Protein AF-A0A2V8K6N4-F1 (afdb_monomer_lite)

Secondary structure (DSSP, 8-state):
-PPP----B-EETTEE-SSS-SSSTT--BTTB--SSGGGGBHHHH-GGGB-TTS-TTS--BTTBS-TTSHHHHHHHHHHHHHHTT--EEEEEE-EEE-SS-EE--EEEEEE--SSTTSPPEEEEEETTEEEEEEGGG-TTGGGTEEEEEEEEET-SEEEEEE---HHHHHHHHHHHHHHHSBHHHHHHHHHTT---TTTTTB---S-HHHHHHHHTT----HHHHHHHH-EEESSHHIIIIIS-SEEEEEEEEGGGEEE--SSBTB-EEEES-GGG-EEEEEESSEEEEEE-

Structure (mmCIF, N/CA/C/O backbone):
data_AF-A0A2V8K6N4-F1
#
_entry.id   AF-A0A2V8K6N4-F1
#
loop_
_atom_site.group_PDB
_atom_site.id
_atom_site.type_symbol
_atom_site.label_atom_id
_atom_site.label_alt_id
_atom_site.label_comp_id
_atom_site.label_asym_id
_atom_site.label_entity_id
_atom_site.label_seq_id
_atom_site.pdbx_PDB_ins_code
_atom_site.Cartn_x
_atom_site.Cartn_y
_atom_site.Cartn_z
_atom_site.occupancy
_atom_site.B_iso_or_equiv
_atom_site.auth_seq_id
_atom_site.auth_comp_id
_atom_site.auth_asym_id
_atom_site.auth_atom_id
_atom_site.pdbx_PDB_model_num
ATOM 1 N N . MET A 1 1 ? 29.874 16.404 -9.535 1.00 38.69 1 MET A N 1
ATOM 2 C CA . MET A 1 1 ? 28.830 16.131 -10.545 1.00 38.69 1 MET A CA 1
ATOM 3 C C . MET A 1 1 ? 27.481 16.257 -9.862 1.00 38.69 1 MET A C 1
ATOM 5 O O . MET A 1 1 ? 27.278 15.563 -8.871 1.00 38.69 1 MET A O 1
ATOM 9 N N . LEU A 1 2 ? 26.601 17.157 -10.318 1.00 40.25 2 LEU A N 1
ATOM 10 C CA . LEU A 1 2 ? 25.207 17.140 -9.861 1.00 40.25 2 LEU A CA 1
ATOM 11 C C . LEU A 1 2 ? 24.605 15.788 -10.264 1.00 40.25 2 LEU A C 1
ATOM 13 O O . LEU A 1 2 ? 24.709 15.397 -11.425 1.00 40.25 2 LEU A O 1
ATOM 17 N N . ARG A 1 3 ? 24.029 15.053 -9.307 1.00 57.62 3 ARG A N 1
ATOM 18 C CA . ARG A 1 3 ? 23.285 13.825 -9.612 1.00 57.62 3 ARG A CA 1
ATOM 19 C C . ARG A 1 3 ? 22.132 14.196 -10.551 1.00 57.62 3 ARG A C 1
ATOM 21 O O . ARG A 1 3 ? 21.402 15.143 -10.266 1.00 57.62 3 ARG A O 1
ATOM 28 N N . ARG A 1 4 ? 21.993 13.481 -11.673 1.00 59.91 4 ARG A N 1
ATOM 29 C CA . ARG A 1 4 ? 20.846 13.625 -12.581 1.00 59.91 4 ARG A CA 1
ATOM 30 C C . ARG A 1 4 ? 19.593 13.302 -11.765 1.00 59.91 4 ARG A C 1
ATOM 32 O O . ARG A 1 4 ? 19.489 12.202 -11.232 1.00 59.91 4 ARG A O 1
ATOM 39 N N . ARG A 1 5 ? 18.700 14.277 -11.596 1.00 69.31 5 ARG A N 1
ATOM 40 C CA . ARG A 1 5 ? 17.460 14.087 -10.841 1.00 69.31 5 ARG A CA 1
ATOM 41 C C . ARG A 1 5 ? 16.460 13.386 -11.752 1.00 69.31 5 ARG A C 1
ATOM 43 O O . ARG A 1 5 ? 16.057 13.958 -12.763 1.00 69.31 5 ARG A O 1
ATOM 50 N N . PHE A 1 6 ? 16.113 12.148 -11.426 1.00 81.75 6 PHE A N 1
ATOM 51 C CA . PHE A 1 6 ? 15.019 11.461 -12.098 1.00 81.75 6 PHE A CA 1
ATOM 52 C C . PHE A 1 6 ? 13.682 12.071 -11.662 1.00 81.75 6 PHE A C 1
ATOM 54 O O . PHE A 1 6 ? 13.561 12.573 -10.544 1.00 81.75 6 PHE A O 1
ATOM 61 N N . SER A 1 7 ? 12.688 12.052 -12.551 1.00 85.94 7 SER A N 1
ATOM 62 C CA . SER A 1 7 ? 11.323 12.410 -12.164 1.00 85.94 7 SER A CA 1
ATOM 63 C C . SER A 1 7 ? 10.790 11.368 -11.189 1.00 85.94 7 SER A C 1
ATOM 65 O O . SER A 1 7 ? 10.936 10.177 -11.440 1.00 85.94 7 SER A O 1
ATOM 67 N N . THR A 1 8 ? 10.163 11.820 -10.111 1.00 89.56 8 THR A N 1
ATOM 68 C CA . THR A 1 8 ? 9.485 10.981 -9.111 1.00 89.56 8 THR A CA 1
ATOM 69 C C . THR A 1 8 ? 7.986 11.244 -9.069 1.00 89.56 8 THR A C 1
ATOM 71 O O . THR A 1 8 ? 7.280 10.629 -8.277 1.00 89.56 8 THR A O 1
ATOM 74 N N . SER A 1 9 ? 7.483 12.133 -9.934 1.00 92.94 9 SER A N 1
ATOM 75 C CA . SER A 1 9 ? 6.048 12.369 -10.053 1.00 92.94 9 SER A CA 1
ATOM 76 C C . SER A 1 9 ? 5.367 11.100 -10.540 1.00 92.94 9 SER A C 1
ATOM 78 O O . SER A 1 9 ? 5.742 10.547 -11.574 1.00 92.94 9 SER A O 1
ATOM 80 N N . THR A 1 10 ? 4.369 10.653 -9.795 1.00 95.06 10 THR A N 1
ATOM 81 C CA . THR A 1 10 ? 3.541 9.471 -10.072 1.00 95.06 10 THR A CA 1
ATOM 82 C C . THR A 1 10 ? 2.205 9.858 -10.706 1.00 95.06 10 THR A C 1
ATOM 84 O O . THR A 1 10 ? 1.388 8.985 -10.988 1.00 95.06 10 THR A O 1
ATOM 87 N N . LEU A 1 11 ? 1.989 11.152 -10.962 1.00 93.38 11 LEU A N 1
ATOM 88 C CA . LEU A 1 11 ? 0.779 11.699 -11.561 1.00 93.38 11 LEU A CA 1
ATOM 89 C C . LEU A 1 11 ? 0.852 11.656 -13.099 1.00 93.38 11 LEU A C 1
ATOM 91 O O . LEU A 1 11 ? 1.703 12.296 -13.717 1.00 93.38 11 LEU A O 1
ATOM 95 N N . ALA A 1 12 ? -0.070 10.920 -13.713 1.00 91.56 12 ALA A N 1
ATOM 96 C CA . ALA A 1 12 ? -0.307 10.850 -15.150 1.00 91.56 12 ALA A CA 1
ATOM 97 C C . ALA A 1 12 ? -1.690 11.447 -15.460 1.00 91.56 12 ALA A C 1
ATOM 99 O O . ALA A 1 12 ? -2.709 10.757 -15.411 1.00 91.56 12 ALA A O 1
ATOM 100 N N . GLY A 1 13 ? -1.740 12.752 -15.742 1.00 89.44 13 GLY A N 1
ATOM 101 C CA . GLY A 1 13 ? -3.010 13.477 -15.847 1.00 89.44 13 GLY A CA 1
ATOM 102 C C . GLY A 1 13 ? -3.688 13.578 -14.480 1.00 89.44 13 GLY A C 1
ATOM 103 O O . GLY A 1 13 ? -3.134 14.191 -13.575 1.00 89.44 13 GLY A O 1
ATOM 104 N N . GLU A 1 14 ? -4.860 12.964 -14.327 1.00 88.50 14 GLU A N 1
ATOM 105 C CA . GLU A 1 14 ? -5.618 12.913 -13.060 1.00 88.50 14 GLU A CA 1
ATOM 106 C C . GLU A 1 14 ? -5.446 11.578 -12.307 1.00 88.50 14 GLU A C 1
ATOM 108 O O . GLU A 1 14 ? -6.081 11.339 -11.279 1.00 88.50 14 GLU A O 1
ATOM 113 N N . GLN A 1 15 ? -4.603 10.681 -12.827 1.00 94.12 15 GLN A N 1
ATOM 114 C CA . GLN A 1 15 ? -4.395 9.342 -12.283 1.00 94.12 15 GLN A CA 1
ATOM 115 C C . GLN A 1 15 ? -3.008 9.178 -11.666 1.00 94.12 15 GLN A C 1
ATOM 117 O O . GLN A 1 15 ? -2.040 9.795 -12.102 1.00 94.12 15 GLN A O 1
ATOM 122 N N . PHE A 1 16 ? -2.897 8.279 -10.694 1.00 95.19 16 PHE A N 1
ATOM 123 C CA . PHE A 1 16 ? -1.625 7.841 -10.126 1.00 95.19 16 PHE A CA 1
ATOM 124 C C . PHE A 1 16 ? -1.198 6.519 -10.765 1.00 95.19 16 PHE A C 1
ATOM 126 O O . PHE A 1 16 ? -2.020 5.613 -10.897 1.00 95.19 16 PHE A O 1
ATOM 133 N N . VAL A 1 17 ? 0.071 6.369 -11.137 1.00 95.19 17 VAL A N 1
ATOM 134 C CA . VAL A 1 17 ? 0.594 5.098 -11.672 1.00 95.19 17 VAL A CA 1
ATOM 135 C C . VAL A 1 17 ? 1.170 4.218 -10.557 1.00 95.19 17 VAL A C 1
ATOM 137 O O . VAL A 1 17 ? 1.738 4.755 -9.615 1.00 95.19 17 VAL A O 1
ATOM 140 N N . PRO A 1 18 ? 1.132 2.874 -10.643 1.00 93.12 18 PRO A N 1
ATOM 141 C CA . PRO A 1 18 ? 1.730 2.012 -9.608 1.00 93.12 18 PRO A CA 1
ATOM 142 C C . PRO A 1 18 ? 3.261 2.055 -9.566 1.00 93.12 18 PRO A C 1
ATOM 144 O O . PRO A 1 18 ? 3.886 1.501 -8.661 1.00 93.12 18 PRO A O 1
ATOM 147 N N . TRP A 1 19 ? 3.877 2.686 -10.558 1.00 92.81 19 TRP A N 1
ATOM 148 C CA . TRP A 1 19 ? 5.314 2.686 -10.796 1.00 92.81 19 TRP A CA 1
ATOM 149 C C . TRP A 1 19 ? 6.016 3.809 -10.040 1.00 92.81 19 TRP A C 1
ATOM 151 O O . TRP A 1 19 ? 5.394 4.608 -9.346 1.00 92.81 19 TRP A O 1
ATOM 161 N N . LEU A 1 20 ? 7.340 3.876 -10.160 1.00 91.25 20 LEU A N 1
ATOM 162 C CA . LEU A 1 20 ? 8.128 4.876 -9.443 1.00 91.25 20 LEU A CA 1
ATOM 163 C C . LEU A 1 20 ? 7.909 6.304 -9.977 1.00 91.25 20 LEU A C 1
ATOM 165 O O . LEU A 1 20 ? 8.040 7.266 -9.218 1.00 91.25 20 LEU A O 1
ATOM 169 N N . ALA A 1 21 ? 7.567 6.438 -11.260 1.00 93.19 21 ALA A N 1
ATOM 170 C CA . ALA A 1 21 ? 7.175 7.696 -11.881 1.00 93.19 21 ALA A CA 1
ATOM 171 C C . ALA A 1 21 ? 6.199 7.470 -13.045 1.00 93.19 21 ALA A C 1
ATOM 173 O O . ALA A 1 21 ? 6.142 6.387 -13.616 1.00 93.19 21 ALA A O 1
ATOM 174 N N . ALA A 1 22 ? 5.466 8.510 -13.430 1.00 93.25 22 ALA A N 1
ATOM 175 C CA . ALA A 1 22 ? 4.569 8.524 -14.583 1.00 93.25 22 ALA A CA 1
ATOM 176 C C . ALA A 1 22 ? 5.286 8.822 -15.911 1.00 93.25 22 ALA A C 1
ATOM 178 O O . ALA A 1 22 ? 4.764 8.504 -16.976 1.00 93.25 22 ALA A O 1
ATOM 179 N N . ALA A 1 23 ? 6.477 9.430 -15.866 1.00 92.06 23 ALA A N 1
ATOM 180 C CA . ALA A 1 23 ? 7.257 9.759 -17.058 1.00 92.06 23 ALA A CA 1
ATOM 181 C C . ALA A 1 23 ? 8.775 9.620 -16.846 1.00 92.06 23 ALA A C 1
ATOM 183 O O . ALA A 1 23 ? 9.286 9.723 -15.728 1.00 92.06 23 ALA A O 1
ATOM 184 N N . GLY A 1 24 ? 9.501 9.455 -17.954 1.00 89.62 24 GLY A N 1
ATOM 185 C CA . GLY A 1 24 ? 10.960 9.326 -17.981 1.00 89.62 24 GLY A CA 1
ATOM 186 C C . GLY A 1 24 ? 11.450 7.904 -17.702 1.00 89.62 24 GLY A C 1
ATOM 187 O O . GLY A 1 24 ? 10.686 6.948 -17.739 1.00 89.62 24 GLY A O 1
ATOM 188 N N . GLU A 1 25 ? 12.743 7.760 -17.409 1.00 87.62 25 GLU A N 1
ATOM 189 C CA . GLU A 1 25 ? 13.401 6.447 -17.258 1.00 87.62 25 GLU A CA 1
ATOM 190 C C . GLU A 1 25 ? 12.873 5.606 -16.073 1.00 87.62 25 GLU A C 1
ATOM 192 O O . GLU A 1 25 ? 13.118 4.405 -16.012 1.00 87.62 25 GLU A O 1
ATOM 197 N N . LEU A 1 26 ? 12.145 6.220 -15.132 1.00 88.88 26 LEU A N 1
ATOM 198 C CA . LEU A 1 26 ? 11.526 5.535 -13.988 1.00 88.88 26 LEU A CA 1
ATOM 199 C C . LEU A 1 26 ? 10.057 5.151 -14.218 1.00 88.88 26 LEU A C 1
ATOM 201 O O . LEU A 1 26 ? 9.445 4.540 -13.341 1.00 88.88 26 LEU A O 1
ATOM 205 N N . ALA A 1 27 ? 9.497 5.488 -15.382 1.00 91.50 27 ALA A N 1
ATOM 206 C CA . ALA A 1 27 ? 8.137 5.133 -15.774 1.00 91.50 27 ALA A CA 1
ATOM 207 C C . ALA A 1 27 ? 8.067 3.746 -16.414 1.00 91.50 27 ALA A C 1
ATOM 209 O O . ALA A 1 27 ? 7.525 3.566 -17.502 1.00 91.50 27 ALA A O 1
ATOM 210 N N . TYR A 1 28 ? 8.665 2.769 -15.738 1.00 90.88 28 TYR A N 1
ATOM 211 C CA . TYR A 1 28 ? 8.645 1.382 -16.168 1.00 90.88 28 TYR A CA 1
ATOM 212 C C . TYR A 1 28 ? 7.455 0.640 -15.566 1.00 90.88 28 TYR A C 1
ATOM 214 O O . TYR A 1 28 ? 7.010 0.933 -14.460 1.00 90.88 28 TYR A O 1
ATOM 222 N N . ALA A 1 29 ? 6.999 -0.390 -16.262 1.00 92.88 29 ALA A N 1
ATOM 223 C CA . ALA A 1 29 ? 5.963 -1.296 -15.789 1.00 92.88 29 ALA A CA 1
ATOM 224 C C . ALA A 1 29 ? 6.360 -2.738 -16.115 1.00 92.88 29 ALA A C 1
ATOM 226 O O . ALA A 1 29 ? 7.177 -2.945 -17.000 1.00 92.88 29 ALA A O 1
ATOM 227 N N . PRO A 1 30 ? 5.782 -3.774 -15.495 1.00 93.88 30 PRO A N 1
ATOM 228 C CA . PRO A 1 30 ? 6.108 -5.153 -15.873 1.00 93.88 30 PRO A CA 1
ATOM 229 C C . PRO A 1 30 ? 5.846 -5.485 -17.354 1.00 93.88 30 PRO A C 1
ATOM 231 O O . PRO A 1 30 ? 6.513 -6.348 -17.907 1.00 93.88 30 PRO A O 1
ATOM 234 N N . HIS A 1 31 ? 4.937 -4.769 -18.022 1.00 93.50 31 HIS A N 1
ATOM 235 C CA . HIS A 1 31 ? 4.697 -4.891 -19.468 1.00 93.50 31 HIS A CA 1
ATOM 236 C C . HIS A 1 31 ? 5.651 -4.047 -20.338 1.00 93.50 31 HIS A C 1
ATOM 238 O O . HIS A 1 31 ? 5.753 -4.280 -21.537 1.00 93.50 31 HIS A O 1
ATOM 244 N N . ILE A 1 32 ? 6.348 -3.070 -19.748 1.00 94.06 32 ILE A N 1
ATOM 245 C CA . ILE A 1 32 ? 7.409 -2.262 -20.375 1.00 94.06 32 ILE A CA 1
ATOM 246 C C . ILE A 1 32 ? 8.556 -2.189 -19.354 1.00 94.06 32 ILE A C 1
ATOM 248 O O . ILE A 1 32 ? 8.718 -1.178 -18.655 1.00 94.06 32 ILE A O 1
ATOM 252 N N . PRO A 1 33 ? 9.260 -3.313 -19.138 1.00 93.94 33 PRO A N 1
ATOM 253 C CA . PRO A 1 33 ? 10.194 -3.447 -18.033 1.00 93.94 33 PRO A CA 1
ATOM 254 C C . PRO A 1 33 ? 11.433 -2.582 -18.263 1.00 93.94 33 PRO A C 1
ATOM 256 O O . PRO A 1 33 ? 11.813 -2.319 -19.407 1.00 93.94 33 PRO A O 1
ATOM 259 N N . PRO A 1 34 ? 12.116 -2.168 -17.187 1.00 90.88 34 PRO A N 1
ATOM 260 C CA . PRO A 1 34 ? 13.359 -1.440 -17.337 1.00 90.88 34 PRO A CA 1
ATOM 261 C C . PRO A 1 34 ? 14.431 -2.350 -17.950 1.00 90.88 34 PRO A C 1
ATOM 263 O O . PRO A 1 34 ? 14.577 -3.517 -17.570 1.00 90.88 34 PRO A O 1
ATOM 266 N N . GLU A 1 35 ? 15.244 -1.793 -18.849 1.00 88.25 35 GLU A N 1
ATOM 267 C CA . GLU A 1 35 ? 16.292 -2.541 -19.561 1.00 88.25 35 GLU A CA 1
ATOM 268 C C . GLU A 1 35 ? 17.358 -3.132 -18.626 1.00 88.25 35 GLU A C 1
ATOM 270 O O . GLU A 1 35 ? 18.043 -4.092 -18.976 1.00 88.25 35 GLU A O 1
ATOM 275 N N . ARG A 1 36 ? 17.551 -2.531 -17.443 1.00 87.81 36 ARG A N 1
ATOM 276 C CA . ARG A 1 36 ? 18.644 -2.870 -16.526 1.00 87.81 36 ARG A CA 1
ATOM 277 C C . ARG A 1 36 ? 18.185 -2.901 -15.079 1.00 87.81 36 ARG A C 1
ATOM 279 O O . ARG A 1 36 ? 17.463 -2.028 -14.614 1.00 87.81 36 ARG A O 1
ATOM 286 N N . ASP A 1 37 ? 18.773 -3.810 -14.314 1.00 86.50 37 ASP A N 1
ATOM 287 C CA . ASP A 1 37 ? 18.551 -3.925 -12.868 1.00 86.50 37 ASP A CA 1
ATOM 288 C C . ASP A 1 37 ? 19.043 -2.704 -12.060 1.00 86.50 37 ASP A C 1
ATOM 290 O O . ASP A 1 37 ? 18.743 -2.558 -10.875 1.00 86.50 37 ASP A O 1
ATOM 294 N N . TYR A 1 38 ? 19.800 -1.805 -12.699 1.00 83.81 38 TYR A N 1
ATOM 295 C CA . TYR A 1 38 ? 20.215 -0.514 -12.146 1.00 83.81 38 TYR A CA 1
ATOM 296 C C . TYR A 1 38 ? 19.029 0.297 -11.601 1.00 83.81 38 TYR A C 1
ATO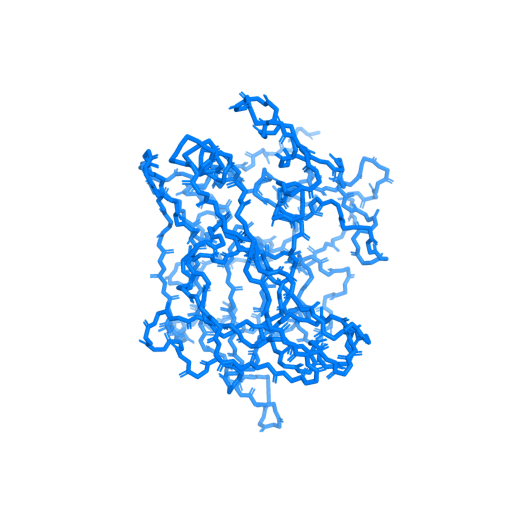M 298 O O . TYR A 1 38 ? 19.171 0.935 -10.560 1.00 83.81 38 TYR A O 1
ATOM 306 N N . TYR A 1 39 ? 17.858 0.212 -12.244 1.00 84.00 39 TYR A N 1
ATOM 307 C CA . TYR A 1 39 ? 16.645 0.945 -11.865 1.00 84.00 39 TYR A CA 1
ATOM 308 C C . TYR A 1 39 ? 15.998 0.479 -10.546 1.00 84.00 39 TYR A C 1
ATOM 310 O O . TYR A 1 39 ? 15.017 1.069 -10.094 1.00 84.00 39 TYR A O 1
ATOM 318 N N . PHE A 1 40 ? 16.572 -0.534 -9.890 1.00 85.19 40 PHE A N 1
ATOM 319 C CA . PHE A 1 40 ? 16.135 -1.029 -8.581 1.00 85.19 40 PHE A CA 1
ATOM 320 C C . PHE A 1 40 ? 17.092 -0.650 -7.436 1.00 85.19 40 PHE A C 1
ATOM 322 O O . PHE A 1 40 ? 16.953 -1.159 -6.322 1.00 85.19 40 PHE A O 1
ATOM 329 N N . GLN A 1 41 ? 18.072 0.231 -7.697 1.00 80.81 41 GLN A N 1
ATOM 330 C CA . GLN A 1 41 ? 19.046 0.725 -6.714 1.00 80.81 41 GLN A CA 1
ATOM 331 C C . GLN A 1 41 ? 18.609 2.066 -6.106 1.00 80.81 41 GLN A C 1
ATOM 333 O O . GLN A 1 41 ? 18.980 3.147 -6.570 1.00 80.81 41 GLN A O 1
ATOM 338 N N . TYR A 1 42 ? 17.823 2.015 -5.033 1.00 77.50 42 TYR A N 1
ATOM 339 C CA . TYR A 1 42 ? 17.135 3.201 -4.512 1.00 77.50 42 TYR A CA 1
ATOM 340 C C . TYR A 1 42 ? 18.032 4.324 -4.002 1.00 77.50 42 TYR A C 1
ATOM 342 O O . TYR A 1 42 ? 17.683 5.492 -4.164 1.00 77.50 42 TYR A O 1
ATOM 350 N N . SER A 1 43 ? 19.195 4.004 -3.430 1.00 75.81 43 SER A N 1
ATOM 351 C CA . SER A 1 43 ? 20.124 5.015 -2.900 1.00 75.81 43 SER A CA 1
ATOM 352 C C . SER A 1 43 ? 20.643 5.987 -3.964 1.00 75.81 43 SER A C 1
ATOM 354 O O . SER A 1 43 ? 21.186 7.049 -3.636 1.00 75.81 43 SER A O 1
ATOM 356 N N . TRP A 1 44 ? 20.476 5.640 -5.240 1.00 75.56 44 TRP A N 1
ATOM 357 C CA . TRP A 1 44 ? 20.832 6.474 -6.382 1.00 75.56 44 TRP A CA 1
ATOM 358 C C . TRP A 1 44 ? 19.626 7.151 -7.023 1.00 75.56 44 TRP A C 1
ATOM 360 O O . TRP A 1 44 ? 19.754 8.280 -7.491 1.00 75.56 44 TRP A O 1
ATOM 370 N N . ILE A 1 45 ? 18.481 6.473 -7.031 1.00 79.69 45 ILE A N 1
ATOM 371 C CA . ILE A 1 45 ? 17.295 6.883 -7.785 1.00 79.69 45 ILE A CA 1
ATOM 372 C C . ILE A 1 45 ? 16.416 7.849 -6.987 1.00 79.69 45 ILE A C 1
ATOM 374 O O . ILE A 1 45 ? 15.911 8.815 -7.550 1.00 79.69 45 ILE A O 1
ATOM 378 N N . ILE A 1 46 ? 16.285 7.617 -5.680 1.00 82.81 46 ILE A N 1
ATOM 379 C CA . ILE A 1 46 ? 15.523 8.452 -4.738 1.00 82.81 46 ILE A CA 1
ATOM 380 C C . ILE A 1 46 ? 16.337 8.662 -3.452 1.00 82.81 46 ILE A C 1
ATOM 382 O O . ILE A 1 46 ? 15.931 8.244 -2.371 1.00 82.81 46 ILE A O 1
ATOM 386 N N . PRO A 1 47 ? 17.536 9.269 -3.518 1.00 80.19 47 PRO A N 1
ATOM 387 C CA . PRO A 1 47 ? 18.393 9.429 -2.342 1.00 80.19 47 PRO A CA 1
ATOM 388 C C . PRO A 1 47 ? 17.712 10.153 -1.165 1.00 80.19 47 PRO A C 1
ATOM 390 O O . PRO A 1 47 ? 18.109 9.955 -0.021 1.00 80.19 47 PRO A O 1
ATOM 393 N N . GLU A 1 48 ? 16.683 10.959 -1.422 1.00 82.81 48 GLU A N 1
ATOM 394 C CA . GLU A 1 48 ? 15.920 11.727 -0.436 1.00 82.81 48 GLU A CA 1
ATOM 395 C C . GLU A 1 48 ? 15.132 10.869 0.569 1.00 82.81 48 GLU A C 1
ATOM 397 O O . GLU A 1 48 ? 14.784 11.372 1.645 1.00 82.81 48 GLU A O 1
ATOM 402 N N . ILE A 1 49 ? 14.866 9.593 0.258 1.00 82.69 49 ILE A N 1
ATOM 403 C CA . ILE A 1 49 ? 14.232 8.665 1.209 1.00 82.69 49 ILE A CA 1
ATOM 404 C C . ILE A 1 49 ? 15.223 8.084 2.224 1.00 82.69 49 ILE A C 1
ATOM 406 O O . ILE A 1 49 ? 14.798 7.411 3.156 1.00 82.69 49 ILE A O 1
ATOM 410 N N . PHE A 1 50 ? 16.528 8.339 2.086 1.00 81.25 50 PHE A N 1
ATOM 411 C CA . PHE A 1 50 ? 17.555 7.893 3.033 1.00 81.25 50 PHE A CA 1
ATOM 412 C C . PHE A 1 50 ? 17.913 9.000 4.028 1.00 81.25 50 PHE A C 1
ATOM 414 O O . PHE A 1 50 ? 17.919 10.190 3.703 1.00 81.25 50 PHE A O 1
ATOM 421 N N . ASN A 1 51 ? 18.220 8.614 5.265 1.00 78.12 51 ASN A N 1
ATOM 422 C CA . ASN A 1 51 ? 18.670 9.541 6.295 1.00 78.12 51 ASN A CA 1
ATOM 423 C C . ASN A 1 51 ? 19.971 10.223 5.841 1.00 78.12 51 ASN A C 1
ATOM 425 O O . ASN A 1 51 ? 20.864 9.588 5.287 1.00 78.12 51 ASN A O 1
ATOM 429 N N . SER A 1 52 ? 20.118 11.523 6.105 1.00 78.25 52 SER A N 1
ATOM 430 C CA . SER A 1 52 ? 21.299 12.290 5.692 1.00 78.25 52 SER A CA 1
ATOM 431 C C . SER A 1 52 ? 22.610 11.811 6.329 1.00 78.25 52 SER A C 1
ATOM 433 O O . SER A 1 52 ? 23.681 12.216 5.885 1.00 78.25 52 SER A O 1
ATOM 435 N N . ARG A 1 53 ? 22.538 11.000 7.393 1.00 77.81 53 ARG A N 1
ATOM 436 C CA . ARG A 1 53 ? 23.695 10.370 8.049 1.00 77.81 53 ARG A CA 1
ATOM 437 C C . ARG A 1 53 ? 24.120 9.055 7.392 1.00 77.81 53 ARG A C 1
ATOM 439 O O . ARG A 1 53 ? 25.182 8.537 7.725 1.00 77.81 53 ARG A O 1
ATOM 446 N N . GLU A 1 54 ? 23.318 8.521 6.479 1.00 78.75 54 GLU A N 1
ATOM 447 C CA . GLU A 1 54 ? 23.584 7.239 5.838 1.00 78.75 54 GLU A CA 1
ATOM 448 C C . GLU A 1 54 ? 24.562 7.361 4.684 1.00 78.75 54 GLU A C 1
ATOM 450 O O . GLU A 1 54 ? 24.603 8.349 3.943 1.00 78.75 54 GLU A O 1
ATOM 455 N N . ASN A 1 55 ? 25.352 6.307 4.492 1.00 73.50 55 ASN A N 1
ATOM 456 C CA . ASN A 1 55 ? 26.264 6.248 3.367 1.00 73.50 55 ASN A CA 1
ATOM 457 C C . ASN A 1 55 ? 25.484 5.951 2.079 1.00 73.50 55 ASN A C 1
ATOM 459 O O . ASN A 1 55 ? 25.324 4.798 1.684 1.00 73.50 55 ASN A O 1
ATOM 463 N N . VAL A 1 56 ? 25.075 7.008 1.374 1.00 71.00 56 VAL A N 1
ATOM 464 C CA . VAL A 1 56 ? 24.381 6.946 0.072 1.00 71.00 56 VAL A CA 1
ATOM 465 C C . VAL A 1 56 ? 25.189 6.280 -1.054 1.00 71.00 56 VAL A C 1
ATOM 467 O O . VAL A 1 56 ? 24.695 6.159 -2.174 1.00 71.00 56 VAL A O 1
ATOM 470 N N . ARG A 1 57 ? 26.449 5.886 -0.809 1.00 72.19 57 ARG A N 1
ATOM 471 C CA . ARG A 1 57 ? 27.223 5.037 -1.730 1.00 72.19 57 ARG A CA 1
ATOM 472 C C . ARG A 1 57 ? 26.924 3.548 -1.544 1.00 72.19 57 ARG A C 1
ATOM 474 O O . ARG A 1 57 ? 27.266 2.769 -2.424 1.00 72.19 57 ARG A O 1
ATOM 481 N N . ARG A 1 58 ? 26.298 3.139 -0.436 1.00 78.38 58 ARG A N 1
ATOM 482 C CA . ARG A 1 58 ? 25.821 1.765 -0.249 1.00 78.38 58 ARG A CA 1
ATOM 483 C C . ARG A 1 58 ? 24.626 1.522 -1.169 1.00 78.38 58 ARG A C 1
ATOM 485 O O . ARG A 1 58 ? 23.731 2.361 -1.265 1.00 78.38 58 ARG A O 1
ATOM 492 N N . HIS A 1 59 ? 24.622 0.393 -1.869 1.00 82.06 59 HIS A N 1
ATOM 493 C CA . HIS A 1 59 ? 23.515 0.019 -2.746 1.00 82.06 59 HIS A CA 1
ATOM 494 C C . HIS A 1 59 ? 22.429 -0.685 -1.935 1.00 82.06 59 HIS A C 1
ATOM 496 O O . HIS A 1 59 ? 22.731 -1.550 -1.115 1.00 82.06 59 HIS A O 1
ATOM 502 N N . PHE A 1 60 ? 21.180 -0.300 -2.186 1.00 82.62 60 PHE A N 1
ATOM 503 C CA . PHE A 1 60 ? 19.993 -0.962 -1.654 1.00 82.62 60 PHE A CA 1
ATOM 504 C C . PHE A 1 60 ? 19.156 -1.455 -2.829 1.00 82.62 60 PHE A C 1
ATOM 506 O O . PHE A 1 60 ? 18.735 -0.643 -3.654 1.00 82.62 60 PHE A O 1
ATOM 513 N N . TRP A 1 61 ? 18.946 -2.766 -2.911 1.00 84.81 61 TRP A N 1
ATOM 514 C CA . TRP A 1 61 ? 18.210 -3.438 -3.983 1.00 84.81 61 TRP A CA 1
ATOM 515 C C . TRP A 1 61 ? 16.812 -3.765 -3.493 1.00 84.81 61 TRP A C 1
ATOM 517 O O . TRP A 1 61 ? 16.681 -4.516 -2.529 1.00 84.81 61 TRP A O 1
ATOM 527 N N . PHE A 1 62 ? 15.783 -3.181 -4.110 1.00 83.31 62 PHE A N 1
ATOM 528 C CA . PHE A 1 62 ? 14.404 -3.299 -3.604 1.00 83.31 62 PHE A CA 1
ATOM 529 C C . PHE A 1 62 ? 14.316 -3.009 -2.099 1.00 83.31 62 PHE A C 1
ATOM 531 O O . PHE A 1 62 ? 13.673 -3.716 -1.334 1.00 83.31 62 PHE A O 1
ATOM 538 N N . GLY A 1 63 ? 15.122 -2.045 -1.662 1.00 75.62 63 GLY A N 1
ATOM 539 C CA . GLY A 1 63 ? 15.221 -1.634 -0.277 1.00 75.62 63 GLY A CA 1
ATOM 540 C C . GLY A 1 63 ? 16.019 -2.513 0.667 1.00 75.62 63 GLY A C 1
ATOM 541 O O . GLY A 1 63 ? 16.298 -2.083 1.778 1.00 75.62 63 GLY A O 1
ATOM 542 N N . SER A 1 64 ? 16.479 -3.679 0.231 1.00 80.25 64 SER A N 1
ATOM 543 C CA . SER A 1 64 ? 17.366 -4.532 1.015 1.00 80.25 64 SER A CA 1
ATOM 544 C C . SER A 1 64 ? 18.839 -4.144 0.821 1.00 80.25 64 SER A C 1
ATOM 546 O O . SER A 1 64 ? 19.274 -3.917 -0.314 1.00 80.25 64 SER A O 1
ATOM 548 N N . PRO A 1 65 ? 19.663 -4.125 1.886 1.00 80.94 65 PRO A N 1
ATOM 549 C CA . PRO A 1 65 ? 21.113 -3.998 1.766 1.00 80.94 65 PRO A CA 1
ATOM 550 C C . PRO A 1 65 ? 21.804 -5.303 1.332 1.00 80.94 65 PRO A C 1
ATOM 552 O O . PRO A 1 65 ? 23.036 -5.334 1.282 1.00 80.94 65 PRO A O 1
ATOM 555 N N . TRP A 1 66 ? 21.052 -6.376 1.057 1.00 84.81 66 TRP A N 1
ATOM 556 C CA . TRP A 1 66 ? 21.572 -7.684 0.660 1.00 84.81 66 TRP A CA 1
ATOM 557 C C . TRP A 1 66 ? 20.975 -8.119 -0.676 1.00 84.81 66 TRP A C 1
ATOM 559 O O . TRP A 1 66 ? 19.826 -8.548 -0.743 1.00 84.81 66 TRP A O 1
ATOM 569 N N . LYS A 1 67 ? 21.782 -8.063 -1.739 1.00 86.50 67 LYS A N 1
ATOM 570 C CA . LYS A 1 67 ? 21.366 -8.485 -3.084 1.00 86.50 67 LYS A CA 1
ATOM 571 C C . LYS A 1 67 ? 20.981 -9.969 -3.154 1.00 86.50 67 LYS A C 1
ATOM 573 O O . LYS A 1 67 ? 20.154 -10.356 -3.970 1.00 86.50 67 LYS A O 1
ATOM 578 N N . ASP A 1 68 ? 21.596 -10.793 -2.310 1.00 87.62 68 ASP A N 1
ATOM 579 C CA . ASP A 1 68 ? 21.473 -12.250 -2.380 1.00 87.62 68 ASP A CA 1
ATOM 580 C C . ASP A 1 68 ? 20.362 -12.839 -1.503 1.00 87.62 68 ASP A C 1
ATOM 582 O O . ASP A 1 68 ? 20.225 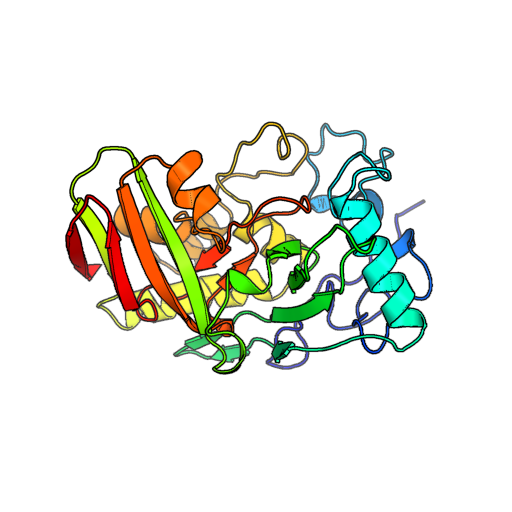-14.069 -1.462 1.00 87.62 68 ASP A O 1
ATOM 586 N N . SER A 1 69 ? 19.576 -11.993 -0.820 1.00 88.56 69 SER A N 1
ATOM 587 C CA . SER A 1 69 ? 18.409 -12.456 -0.064 1.00 88.56 69 SER A CA 1
ATOM 588 C C . SER A 1 69 ? 17.398 -13.121 -1.002 1.00 88.56 69 SER A C 1
ATOM 590 O O . SER A 1 69 ? 17.347 -12.831 -2.202 1.00 88.56 69 SER A O 1
ATOM 592 N N . LEU A 1 70 ? 16.615 -14.056 -0.463 1.00 89.00 70 LEU A N 1
ATOM 593 C CA . LEU A 1 70 ? 15.673 -14.844 -1.255 1.00 89.00 70 LEU A CA 1
ATOM 594 C C . LEU A 1 70 ? 14.644 -13.945 -1.950 1.00 89.00 70 LEU A C 1
ATOM 596 O O . LEU A 1 70 ? 14.337 -14.129 -3.123 1.00 89.00 70 LEU A O 1
ATOM 600 N N . GLU A 1 71 ? 14.168 -12.939 -1.234 1.00 88.50 71 GLU A N 1
ATOM 601 C CA . GLU A 1 71 ? 13.139 -12.001 -1.659 1.00 88.50 71 GLU A CA 1
ATOM 602 C C . GLU A 1 71 ? 13.654 -11.069 -2.759 1.00 88.50 71 GLU A C 1
ATOM 604 O O . GLU A 1 71 ? 12.979 -10.867 -3.767 1.00 88.50 71 GLU A O 1
ATOM 609 N N . VAL A 1 72 ? 14.891 -10.576 -2.631 1.00 90.69 72 VAL A N 1
ATOM 610 C CA . VAL A 1 72 ? 15.537 -9.773 -3.679 1.00 90.69 72 VAL A CA 1
ATOM 611 C C . VAL A 1 72 ? 15.773 -10.605 -4.938 1.00 90.69 72 VAL A C 1
ATOM 613 O O . VAL A 1 72 ? 15.513 -10.132 -6.046 1.00 90.69 72 VAL A O 1
ATOM 616 N N . LYS A 1 73 ? 16.223 -11.858 -4.795 1.00 92.38 73 LYS A N 1
ATOM 617 C CA . LYS A 1 73 ? 16.362 -12.789 -5.928 1.00 92.38 73 LYS A CA 1
ATOM 618 C C . LYS A 1 73 ? 15.024 -13.046 -6.612 1.00 92.38 73 LYS A C 1
ATOM 620 O O . LYS A 1 73 ? 14.978 -13.097 -7.838 1.00 92.38 73 LYS A O 1
ATOM 625 N N . LEU A 1 74 ? 13.947 -13.172 -5.838 1.00 93.00 74 LEU A N 1
ATOM 626 C CA . LEU A 1 74 ? 12.597 -13.356 -6.360 1.00 93.00 74 LEU A CA 1
ATOM 627 C C . LEU A 1 74 ? 12.155 -12.132 -7.169 1.00 93.00 74 LEU A C 1
ATOM 629 O O . LEU A 1 74 ? 11.691 -12.291 -8.293 1.00 93.00 74 LEU A O 1
ATOM 633 N N . LEU A 1 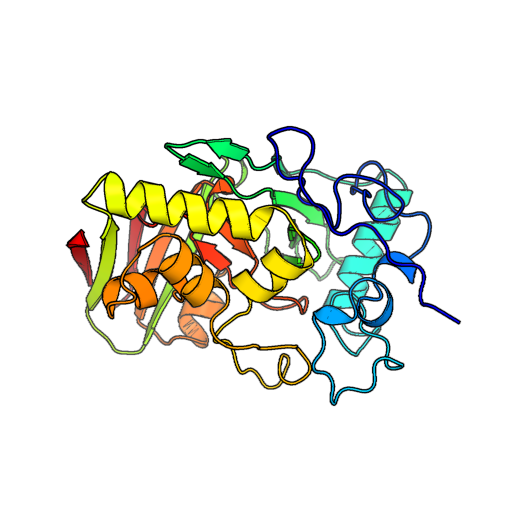75 ? 12.393 -10.915 -6.674 1.00 93.38 75 LEU A N 1
ATOM 634 C CA . LEU A 1 75 ? 12.091 -9.692 -7.424 1.00 93.38 75 LEU A CA 1
ATOM 635 C C . LEU A 1 75 ? 12.944 -9.543 -8.692 1.00 93.38 75 LEU A C 1
ATOM 637 O O . LEU A 1 75 ? 12.412 -9.184 -9.741 1.00 93.38 75 LEU A O 1
ATOM 641 N N . PHE A 1 76 ? 14.239 -9.869 -8.656 1.00 94.06 76 PHE A N 1
ATOM 642 C CA . PHE A 1 76 ? 15.049 -9.895 -9.881 1.00 94.06 76 PHE A CA 1
ATOM 643 C C . PHE A 1 76 ? 14.563 -10.948 -10.880 1.00 94.06 76 PHE A C 1
ATOM 645 O O . PHE A 1 76 ? 14.508 -10.664 -12.074 1.00 94.06 76 PHE A O 1
ATOM 652 N N . SER A 1 77 ? 14.168 -12.134 -10.410 1.00 94.81 77 SER A N 1
ATOM 653 C CA . SER A 1 77 ? 13.543 -13.165 -11.247 1.00 94.81 77 SER A CA 1
ATOM 654 C C . SER A 1 77 ? 12.250 -12.651 -11.880 1.00 94.81 77 SER A C 1
ATOM 656 O O . SER A 1 77 ? 12.077 -12.775 -13.090 1.00 94.81 77 SER A O 1
ATOM 658 N N . PHE A 1 78 ? 11.383 -11.998 -11.103 1.00 95.50 78 PHE A N 1
ATOM 659 C CA . PHE A 1 78 ? 10.162 -11.370 -11.605 1.00 95.50 78 PHE A CA 1
ATOM 660 C C . PHE A 1 78 ? 10.456 -10.376 -12.736 1.00 95.50 78 PHE A C 1
ATOM 662 O O . PHE A 1 78 ? 9.870 -10.475 -13.812 1.00 95.50 78 PHE A O 1
ATOM 669 N N . TRP A 1 79 ? 11.411 -9.465 -12.540 1.00 95.56 79 TRP A N 1
ATOM 670 C CA . TRP A 1 79 ? 11.779 -8.485 -13.565 1.00 95.56 79 TRP A CA 1
ATOM 671 C C . TRP A 1 79 ? 12.510 -9.096 -14.764 1.00 95.56 79 TRP A C 1
ATOM 673 O O . TRP A 1 79 ? 12.364 -8.600 -15.879 1.00 95.56 79 TRP A O 1
ATOM 683 N N . SER A 1 80 ? 13.255 -10.187 -14.576 1.00 95.75 80 SER A N 1
ATOM 684 C CA . SER A 1 80 ? 13.813 -10.959 -15.690 1.00 95.75 80 SER A CA 1
ATOM 685 C C . SER A 1 80 ? 12.701 -11.551 -16.545 1.00 95.75 80 SER A C 1
ATOM 687 O O . SER A 1 80 ? 12.674 -11.324 -17.748 1.00 95.75 80 SER A O 1
ATOM 689 N N . ARG A 1 81 ? 11.726 -12.211 -15.914 1.00 95.94 81 ARG A N 1
ATOM 690 C CA . ARG A 1 81 ? 10.554 -12.756 -16.604 1.00 95.94 81 ARG A CA 1
ATOM 691 C C . ARG A 1 81 ? 9.758 -11.671 -17.321 1.00 95.94 81 ARG A C 1
ATOM 693 O O . ARG A 1 81 ? 9.298 -11.900 -18.430 1.00 95.94 81 ARG A O 1
ATOM 700 N N . ALA A 1 82 ? 9.623 -10.492 -16.716 1.00 96.69 82 ALA A N 1
ATOM 701 C CA . ALA A 1 82 ? 9.004 -9.335 -17.355 1.00 96.69 82 ALA A CA 1
ATOM 702 C C . ALA A 1 82 ? 9.712 -8.942 -18.655 1.00 96.69 82 ALA A C 1
ATOM 704 O O . ALA A 1 82 ? 9.047 -8.744 -19.670 1.00 96.69 82 ALA A O 1
ATOM 705 N N . ARG A 1 83 ? 11.051 -8.904 -18.662 1.00 96.50 83 ARG A N 1
ATOM 706 C CA . ARG A 1 83 ? 11.845 -8.663 -19.883 1.00 96.50 83 ARG A CA 1
ATOM 707 C C . ARG A 1 83 ? 11.664 -9.753 -20.937 1.00 96.50 83 ARG A C 1
ATOM 709 O O . ARG A 1 83 ? 11.688 -9.439 -22.121 1.00 96.50 83 ARG A O 1
ATOM 716 N N . ASP A 1 84 ? 11.407 -10.983 -20.510 1.00 96.12 84 ASP A N 1
ATOM 717 C CA . ASP A 1 84 ? 11.103 -12.111 -21.396 1.00 96.12 84 ASP A CA 1
ATOM 718 C C . ASP A 1 84 ? 9.623 -12.153 -21.842 1.00 96.12 84 ASP A C 1
ATOM 720 O O . ASP A 1 84 ? 9.205 -13.085 -22.527 1.00 96.12 84 ASP A O 1
ATOM 724 N N . GLY A 1 85 ? 8.799 -11.175 -21.441 1.00 95.62 85 GLY A N 1
ATOM 725 C CA . GLY A 1 85 ? 7.361 -11.135 -21.737 1.00 95.62 85 GLY A CA 1
ATOM 726 C C . GLY A 1 85 ? 6.514 -12.127 -20.927 1.00 95.62 85 GLY A C 1
ATOM 727 O O . GLY A 1 85 ? 5.331 -12.301 -21.207 1.00 95.62 85 GLY A O 1
ATOM 728 N N . ALA A 1 86 ? 7.090 -12.771 -19.910 1.00 95.50 86 ALA A N 1
ATOM 729 C CA . ALA A 1 86 ? 6.480 -13.829 -19.105 1.00 95.50 86 ALA A CA 1
ATOM 730 C C . ALA A 1 86 ? 5.909 -13.317 -17.764 1.00 95.50 86 ALA A C 1
ATOM 732 O O . ALA A 1 86 ? 6.178 -13.888 -16.695 1.00 95.50 86 ALA A O 1
ATOM 733 N N . VAL A 1 87 ? 5.127 -12.235 -17.823 1.00 95.19 87 VAL A N 1
ATOM 734 C CA . VAL A 1 87 ? 4.382 -11.663 -16.685 1.00 95.19 87 VAL A CA 1
ATOM 735 C C . VAL A 1 87 ? 2.934 -12.130 -16.673 1.00 95.19 87 VAL A C 1
ATOM 737 O O . VAL A 1 87 ? 2.302 -12.232 -17.718 1.00 95.19 87 VAL A O 1
ATOM 740 N N . ASP A 1 88 ? 2.407 -12.366 -15.475 1.00 96.38 88 ASP A N 1
ATOM 741 C CA . ASP A 1 88 ? 1.019 -12.770 -15.253 1.00 96.38 88 ASP A CA 1
ATOM 742 C C . ASP A 1 88 ? 0.329 -11.738 -14.339 1.00 96.38 88 ASP A C 1
ATOM 744 O O . ASP A 1 88 ? 0.518 -11.775 -13.117 1.00 96.38 88 ASP A O 1
ATOM 748 N N . PRO A 1 89 ? -0.357 -10.729 -14.910 1.00 96.81 89 PRO A N 1
ATOM 749 C CA . PRO A 1 89 ? -1.067 -9.717 -14.138 1.00 96.81 89 PRO A CA 1
ATOM 750 C C . PRO A 1 89 ? -2.375 -10.282 -13.579 1.00 96.81 89 PRO A C 1
ATOM 752 O O . PRO A 1 89 ? -3.251 -10.691 -14.334 1.00 96.81 89 PRO A O 1
ATOM 755 N N . LEU A 1 90 ? -2.543 -10.217 -12.258 1.00 97.00 90 LEU A N 1
ATOM 756 C CA . LEU A 1 90 ? -3.800 -10.587 -11.596 1.00 97.00 90 LEU A CA 1
ATOM 757 C C . LEU A 1 90 ? -4.659 -9.359 -11.282 1.00 97.00 90 LEU A C 1
ATOM 759 O O . LEU A 1 90 ? -5.880 -9.411 -11.370 1.00 97.00 90 LEU A O 1
ATOM 763 N N . PHE A 1 91 ? -4.027 -8.231 -10.953 1.00 97.31 91 PHE A N 1
ATOM 764 C CA . PHE A 1 91 ? -4.719 -6.963 -10.738 1.00 97.31 91 PHE A CA 1
ATOM 765 C C . PHE A 1 91 ? -3.794 -5.795 -11.072 1.00 97.31 91 PHE A C 1
ATOM 767 O O . PHE A 1 91 ? -2.717 -5.679 -10.497 1.00 97.31 91 PHE A O 1
ATOM 774 N N . VAL A 1 92 ? -4.193 -4.900 -11.974 1.00 96.56 92 VAL A N 1
ATOM 775 C CA . VAL A 1 92 ? -3.439 -3.671 -12.254 1.00 96.56 92 VAL A CA 1
ATOM 776 C C . VAL A 1 92 ? -4.416 -2.513 -12.336 1.00 96.56 92 VAL A C 1
ATOM 778 O O . VAL A 1 92 ? -5.269 -2.482 -13.217 1.00 96.56 92 VAL A O 1
ATOM 781 N N . SER A 1 93 ? -4.276 -1.554 -11.426 1.00 96.00 93 SER A N 1
ATOM 782 C CA . SER A 1 93 ? -5.085 -0.340 -11.417 1.00 96.00 93 SER A CA 1
ATOM 783 C C . SER A 1 93 ? -4.196 0.875 -11.248 1.00 96.00 93 SER A C 1
ATOM 785 O O . SER A 1 93 ? -3.399 0.947 -10.309 1.00 96.00 93 SER A O 1
ATOM 787 N N . ASN A 1 94 ? -4.399 1.867 -12.112 1.00 96.19 94 ASN A N 1
ATOM 788 C CA . ASN A 1 94 ? -4.027 3.229 -11.765 1.00 96.19 94 ASN A CA 1
ATOM 789 C C . ASN A 1 94 ? -4.908 3.690 -10.597 1.00 96.19 94 ASN A C 1
ATOM 791 O O . ASN A 1 94 ? -6.064 3.280 -10.473 1.00 96.19 94 ASN A O 1
ATOM 795 N N . GLY A 1 95 ? -4.338 4.507 -9.725 1.00 95.50 95 GLY A N 1
ATOM 796 C CA . GLY A 1 95 ? -5.070 5.202 -8.681 1.00 95.50 95 GLY A CA 1
ATOM 797 C C . GLY A 1 95 ? -5.689 6.476 -9.235 1.00 95.50 95 GLY A C 1
ATOM 798 O O . GLY A 1 95 ? -5.357 6.929 -10.331 1.00 95.50 95 GLY A O 1
ATOM 799 N N . SER A 1 96 ? -6.561 7.087 -8.458 1.00 95.38 96 SER A N 1
ATOM 800 C CA . SER A 1 96 ? -7.196 8.354 -8.791 1.00 95.38 96 SER A CA 1
ATOM 801 C C . SER A 1 96 ? -7.482 9.146 -7.527 1.00 95.38 96 SER A C 1
ATOM 803 O O . SER A 1 96 ? -7.627 8.586 -6.434 1.00 95.38 96 SER A O 1
ATOM 805 N N . ALA A 1 97 ? -7.567 10.461 -7.686 1.00 92.94 97 ALA A N 1
ATOM 806 C CA . ALA A 1 97 ? -8.072 11.352 -6.662 1.00 92.94 97 ALA A CA 1
ATOM 807 C C . ALA A 1 97 ? -9.273 12.122 -7.199 1.00 92.94 97 ALA A C 1
ATOM 809 O O . ALA A 1 97 ? -9.215 12.738 -8.258 1.00 92.94 97 ALA A O 1
ATOM 810 N N . SER A 1 98 ? -10.350 12.104 -6.429 1.00 86.31 98 SER A N 1
ATOM 811 C CA . SER A 1 98 ? -11.517 12.956 -6.610 1.00 86.31 98 SER A CA 1
ATOM 812 C C . SER A 1 98 ? -11.847 13.642 -5.278 1.00 86.31 98 SER A C 1
ATOM 814 O O . SER A 1 98 ? -11.355 13.210 -4.230 1.00 86.31 98 SER A O 1
ATOM 816 N N . PRO A 1 99 ? -12.694 14.686 -5.272 1.00 74.50 99 PRO A N 1
ATOM 817 C CA . PRO A 1 99 ? -13.117 15.338 -4.029 1.00 74.50 99 PRO A CA 1
ATOM 818 C C . PRO A 1 99 ? -13.787 14.392 -3.018 1.00 74.50 99 PRO A C 1
ATOM 820 O O . PRO A 1 99 ? -13.768 14.655 -1.811 1.00 74.50 99 PRO A O 1
ATOM 823 N N . GLU A 1 100 ? -14.379 13.299 -3.509 1.00 80.88 100 GLU A N 1
ATOM 824 C CA . GLU A 1 100 ? -15.163 12.356 -2.713 1.00 80.88 100 GLU A CA 1
ATOM 825 C C . GLU A 1 100 ? -14.437 11.041 -2.440 1.00 80.88 100 GLU A C 1
ATOM 827 O O . GLU A 1 100 ? -14.782 10.350 -1.485 1.00 80.88 100 GLU A O 1
ATOM 832 N N . ASP A 1 101 ? -13.444 10.662 -3.239 1.00 90.06 101 ASP A N 1
ATOM 833 C CA . ASP A 1 101 ? -12.788 9.369 -3.091 1.00 90.06 101 ASP A CA 1
ATOM 834 C C . ASP A 1 101 ? -11.357 9.368 -3.615 1.00 90.06 101 ASP A C 1
ATOM 836 O O . ASP A 1 101 ? -11.036 10.035 -4.603 1.00 90.06 101 ASP A O 1
ATOM 840 N N . VAL A 1 102 ? -10.513 8.571 -2.964 1.00 94.81 102 VAL A N 1
ATOM 841 C CA . VAL A 1 102 ? -9.138 8.315 -3.391 1.00 94.81 102 VAL A CA 1
ATOM 842 C C . VAL A 1 102 ? -8.905 6.821 -3.489 1.00 94.81 102 VAL A C 1
ATOM 844 O O . VAL A 1 102 ? -9.253 6.049 -2.593 1.00 94.81 102 VAL A O 1
ATOM 847 N N . THR A 1 103 ? -8.262 6.429 -4.582 1.00 96.44 103 THR A N 1
ATOM 848 C CA . THR A 1 103 ? -7.782 5.072 -4.813 1.00 96.44 103 THR A CA 1
ATOM 849 C C . THR A 1 103 ? -6.267 5.085 -4.963 1.00 96.44 103 THR A C 1
ATOM 851 O O . THR A 1 103 ? -5.697 5.923 -5.662 1.00 96.44 103 THR A O 1
ATOM 854 N N . ALA A 1 104 ? -5.591 4.160 -4.288 1.00 95.88 104 ALA A N 1
ATOM 855 C CA . ALA A 1 104 ? -4.170 3.949 -4.488 1.00 95.88 104 ALA A CA 1
ATOM 856 C C . ALA A 1 104 ? -3.926 3.140 -5.768 1.00 95.88 104 ALA A C 1
ATOM 858 O O . ALA A 1 104 ? -4.669 2.195 -6.051 1.00 95.88 104 ALA A O 1
ATOM 859 N N . PRO A 1 105 ? -2.855 3.454 -6.511 1.00 96.62 105 PRO A N 1
ATOM 860 C CA . PRO A 1 105 ? -2.431 2.609 -7.606 1.00 96.62 105 PRO A CA 1
ATOM 861 C C . PRO A 1 105 ? -1.819 1.317 -7.075 1.00 96.62 105 PRO A C 1
ATOM 863 O O . PRO A 1 105 ? -1.100 1.323 -6.073 1.00 96.62 105 PRO A O 1
ATOM 866 N N . LEU A 1 106 ? -2.063 0.205 -7.756 1.00 97.06 106 LEU A N 1
ATOM 867 C CA . LEU A 1 106 ? -1.510 -1.084 -7.365 1.00 97.06 106 LEU A CA 1
ATOM 868 C C . LEU A 1 106 ? -1.344 -1.981 -8.588 1.00 97.06 106 LEU A C 1
ATOM 870 O O . LEU A 1 106 ? -2.270 -2.133 -9.383 1.00 97.06 106 LEU A O 1
ATOM 874 N N . GLY A 1 107 ? -0.169 -2.593 -8.717 1.00 96.88 107 GLY A N 1
ATOM 875 C CA . GLY A 1 107 ? 0.049 -3.723 -9.616 1.00 96.88 107 GLY A CA 1
ATOM 876 C C . GLY A 1 107 ? 0.293 -4.990 -8.806 1.00 96.88 107 GLY A C 1
ATOM 877 O O . GLY A 1 107 ? 1.166 -4.982 -7.948 1.00 96.88 107 GLY A O 1
ATOM 878 N N . VAL A 1 108 ? -0.446 -6.059 -9.078 1.00 97.12 108 VAL A N 1
ATOM 879 C CA . VAL A 1 108 ? -0.336 -7.376 -8.446 1.00 97.12 108 VAL A CA 1
ATOM 880 C C . VAL A 1 108 ? -0.159 -8.422 -9.535 1.00 97.12 108 VAL A C 1
ATOM 882 O O . VAL A 1 108 ? -0.977 -8.536 -10.451 1.00 97.12 108 VAL A O 1
ATOM 885 N N . TYR A 1 109 ? 0.916 -9.190 -9.416 1.00 97.38 109 TYR A N 1
ATOM 886 C CA . TYR A 1 109 ? 1.326 -10.169 -10.413 1.00 97.38 109 TYR A CA 1
ATOM 887 C C . TYR A 1 109 ? 1.573 -11.521 -9.769 1.00 97.38 109 TYR A C 1
ATOM 889 O O . TYR A 1 109 ? 2.111 -11.591 -8.663 1.00 97.38 109 TYR A O 1
ATOM 897 N N . ARG A 1 110 ? 1.242 -12.595 -10.480 1.00 96.88 110 ARG A N 1
ATOM 898 C CA . ARG A 1 110 ? 1.612 -13.949 -10.080 1.00 96.88 110 ARG A CA 1
ATOM 899 C C . ARG A 1 110 ? 3.094 -14.196 -10.366 1.00 96.88 110 ARG A C 1
ATOM 901 O O . ARG A 1 110 ? 3.615 -13.813 -11.415 1.00 96.88 110 ARG A O 1
ATOM 908 N N . HIS A 1 111 ? 3.772 -14.880 -9.452 1.00 95.75 111 HIS A N 1
ATOM 909 C CA . HIS A 1 111 ? 5.133 -15.369 -9.626 1.00 95.75 111 HIS A CA 1
ATOM 910 C C . HIS A 1 111 ? 5.238 -16.829 -9.148 1.00 95.75 111 HIS A C 1
ATOM 912 O O . HIS A 1 111 ? 4.918 -17.111 -7.994 1.00 95.75 111 HIS A O 1
ATOM 918 N N . PRO A 1 112 ? 5.754 -17.762 -9.967 1.00 94.00 112 PRO A N 1
ATOM 919 C CA . PRO A 1 112 ? 5.756 -19.202 -9.667 1.00 94.00 112 PRO A CA 1
ATOM 920 C C . PRO A 1 112 ? 6.832 -19.643 -8.647 1.00 94.00 112 PRO A C 1
ATOM 922 O O . PRO A 1 112 ? 7.217 -20.805 -8.611 1.00 94.00 112 PRO A O 1
ATOM 925 N N . GLY A 1 113 ? 7.375 -18.720 -7.850 1.00 90.12 113 GLY A N 1
ATOM 926 C CA . GLY A 1 113 ? 8.545 -18.977 -7.000 1.00 90.12 113 GLY A CA 1
ATOM 927 C C . GLY A 1 113 ? 9.870 -19.118 -7.775 1.00 90.12 113 GLY A C 1
ATOM 928 O O . GLY A 1 113 ? 9.928 -18.965 -8.994 1.00 90.12 113 GLY A O 1
ATOM 929 N N . LEU A 1 114 ? 10.973 -19.343 -7.050 1.00 88.31 114 LEU A N 1
ATOM 930 C CA . LEU A 1 114 ? 12.319 -19.503 -7.636 1.00 88.31 114 LEU A CA 1
ATOM 931 C C . LEU A 1 114 ? 12.677 -20.960 -7.958 1.00 88.31 114 LEU A C 1
ATOM 933 O O . LEU A 1 114 ? 13.641 -21.223 -8.672 1.00 88.31 114 LEU A O 1
ATOM 937 N N . ASN A 1 115 ? 11.951 -21.913 -7.381 1.00 84.25 115 ASN A N 1
ATOM 938 C CA . ASN A 1 115 ? 12.158 -23.342 -7.565 1.00 84.25 115 ASN A CA 1
ATOM 939 C C . ASN A 1 115 ? 10.856 -24.093 -7.249 1.00 84.25 115 ASN A C 1
ATOM 941 O O . ASN A 1 115 ? 9.948 -23.528 -6.649 1.00 84.25 115 ASN A O 1
ATOM 945 N N . LEU A 1 116 ? 10.803 -25.382 -7.595 1.00 76.88 116 LEU A N 1
ATOM 946 C CA . LEU A 1 116 ? 9.611 -26.228 -7.436 1.00 76.88 116 LEU A CA 1
ATOM 947 C C . LEU A 1 116 ? 9.142 -26.408 -5.983 1.00 76.88 116 LEU A C 1
ATOM 949 O O . LEU A 1 116 ? 8.011 -26.825 -5.763 1.00 76.88 116 LEU A O 1
ATOM 953 N N . SER A 1 117 ? 10.006 -26.147 -4.996 1.00 80.62 117 SER A N 1
ATOM 954 C CA . SER A 1 117 ? 9.647 -26.252 -3.576 1.00 80.62 117 SER A CA 1
ATOM 955 C C . SER A 1 117 ? 9.033 -24.971 -3.011 1.00 80.62 117 SER A C 1
ATOM 957 O O . SER A 1 117 ? 8.483 -24.994 -1.913 1.00 80.62 117 SER A O 1
ATOM 959 N N . MET A 1 118 ? 9.123 -23.856 -3.742 1.00 83.94 118 MET A N 1
ATOM 960 C CA . MET A 1 118 ? 8.449 -22.615 -3.383 1.00 83.94 118 MET A CA 1
ATOM 961 C C . MET A 1 118 ? 7.046 -22.604 -3.985 1.00 83.94 118 MET A C 1
ATOM 963 O O . MET A 1 118 ? 6.878 -22.866 -5.173 1.00 83.94 118 MET A O 1
ATOM 967 N N . GLY A 1 119 ? 6.049 -22.278 -3.161 1.00 87.38 119 GLY A N 1
ATOM 968 C CA . GLY A 1 119 ? 4.690 -22.024 -3.633 1.00 87.38 119 GLY A CA 1
ATOM 969 C C . GLY A 1 119 ? 4.599 -20.764 -4.498 1.00 87.38 119 GLY A C 1
ATOM 970 O O . GLY A 1 119 ? 5.530 -19.953 -4.567 1.00 87.38 119 GLY A O 1
ATOM 971 N N . GLU A 1 120 ? 3.449 -20.589 -5.148 1.00 93.69 120 GLU A N 1
ATOM 972 C CA . GLU A 1 120 ? 3.169 -19.380 -5.919 1.00 93.69 120 GLU A CA 1
ATOM 973 C C . GLU A 1 120 ? 3.082 -18.155 -5.001 1.00 93.69 120 GLU A C 1
ATOM 975 O O . GLU A 1 120 ? 2.526 -18.187 -3.902 1.00 93.69 120 GLU A O 1
ATOM 980 N N . SER A 1 121 ? 3.648 -17.049 -5.467 1.00 93.62 121 SER A N 1
ATOM 981 C CA . SER A 1 121 ? 3.677 -15.778 -4.754 1.00 93.62 121 SER A CA 1
ATOM 982 C C . SER A 1 121 ? 3.009 -14.685 -5.578 1.00 93.62 121 SER A C 1
ATOM 984 O O . SER A 1 121 ? 3.041 -14.693 -6.806 1.00 93.62 121 SER A O 1
ATOM 986 N N . LEU A 1 122 ? 2.448 -13.708 -4.887 1.00 95.25 122 LEU A N 1
ATOM 987 C CA . LEU A 1 122 ? 1.991 -12.437 -5.411 1.00 95.25 122 LEU A CA 1
ATOM 988 C C . LEU A 1 122 ? 3.100 -11.409 -5.254 1.00 95.25 122 LEU A C 1
ATOM 990 O O . LEU A 1 122 ? 3.630 -11.237 -4.157 1.00 95.25 122 LEU A O 1
ATOM 994 N N . ILE A 1 123 ? 3.409 -10.699 -6.334 1.00 95.19 123 ILE A N 1
ATOM 995 C CA . ILE A 1 123 ? 4.281 -9.526 -6.331 1.00 95.19 123 ILE A CA 1
ATOM 996 C C . ILE A 1 123 ? 3.403 -8.296 -6.454 1.00 95.19 123 ILE A C 1
ATOM 998 O O . ILE A 1 123 ? 2.868 -8.020 -7.529 1.00 95.19 123 ILE A O 1
ATOM 1002 N N . ALA A 1 124 ? 3.246 -7.575 -5.346 1.00 95.00 124 ALA A N 1
ATOM 1003 C CA . ALA A 1 124 ? 2.538 -6.303 -5.326 1.00 95.00 124 ALA A CA 1
ATOM 1004 C C . ALA A 1 124 ? 3.532 -5.142 -5.438 1.00 95.00 124 ALA A C 1
ATOM 1006 O O . ALA A 1 124 ? 4.567 -5.148 -4.773 1.00 95.00 124 ALA A O 1
ATOM 1007 N N . ILE A 1 125 ? 3.211 -4.152 -6.267 1.00 93.56 125 ILE A N 1
ATOM 1008 C CA . ILE A 1 125 ? 4.073 -3.019 -6.614 1.00 93.56 125 ILE A CA 1
ATOM 1009 C C . ILE A 1 125 ? 3.283 -1.722 -6.433 1.00 93.56 125 ILE A C 1
ATOM 1011 O O . ILE A 1 125 ? 2.181 -1.584 -6.971 1.00 93.56 125 ILE A O 1
ATOM 1015 N N . GLN A 1 126 ? 3.860 -0.768 -5.699 1.00 93.19 126 GLN A N 1
ATOM 1016 C CA . GLN A 1 126 ? 3.310 0.579 -5.537 1.00 93.19 126 GLN A CA 1
ATOM 1017 C C . GLN A 1 126 ? 4.425 1.594 -5.252 1.00 93.19 126 GLN A C 1
ATOM 1019 O O . GLN A 1 126 ? 5.037 1.556 -4.189 1.00 93.19 126 GLN A O 1
ATOM 1024 N N . HIS A 1 127 ? 4.668 2.530 -6.172 1.00 91.12 127 HIS A N 1
ATOM 1025 C CA . HIS A 1 127 ? 5.583 3.672 -6.009 1.00 91.12 127 HIS A CA 1
ATOM 1026 C C . HIS A 1 127 ? 6.998 3.288 -5.530 1.00 91.12 127 HIS A C 1
ATOM 1028 O O . HIS A 1 127 ? 7.613 3.994 -4.733 1.00 91.12 127 HIS A O 1
ATOM 1034 N N . GLY A 1 128 ? 7.513 2.149 -6.004 1.00 83.50 128 GLY A N 1
ATOM 1035 C CA . GLY A 1 128 ? 8.809 1.595 -5.593 1.00 83.50 128 GLY A CA 1
ATOM 1036 C C . GLY A 1 128 ? 8.763 0.690 -4.352 1.00 83.50 128 GLY A C 1
ATOM 1037 O O . GLY A 1 128 ? 9.742 0.021 -4.025 1.00 83.50 128 GLY A O 1
ATOM 1038 N N . SER A 1 129 ? 7.635 0.582 -3.672 1.00 87.44 129 SER A N 1
ATOM 1039 C CA . SER A 1 129 ? 7.459 -0.431 -2.637 1.00 87.44 129 SER A CA 1
ATOM 1040 C C . SER A 1 129 ? 7.026 -1.761 -3.255 1.00 87.44 129 SER A C 1
ATOM 1042 O O . SER A 1 129 ? 6.233 -1.783 -4.200 1.00 87.44 129 SER A O 1
ATOM 1044 N N . TYR A 1 130 ? 7.552 -2.861 -2.710 1.00 89.81 130 TYR A N 1
ATOM 1045 C CA . TYR A 1 130 ? 7.267 -4.224 -3.156 1.00 89.81 130 TYR A CA 1
ATOM 1046 C C . TYR A 1 130 ? 6.828 -5.090 -1.976 1.00 89.81 130 TYR A C 1
ATOM 1048 O O . TYR A 1 130 ? 7.485 -5.091 -0.934 1.00 89.81 130 TYR A O 1
ATOM 1056 N N . LEU A 1 131 ? 5.767 -5.874 -2.167 1.00 91.50 131 LEU A N 1
ATOM 1057 C CA . LEU A 1 131 ? 5.372 -6.946 -1.250 1.00 91.50 131 LEU A CA 1
ATOM 1058 C C . LEU A 1 131 ? 5.416 -8.285 -1.968 1.00 91.50 131 LEU A C 1
ATOM 1060 O O . LEU A 1 131 ? 5.069 -8.377 -3.146 1.00 91.50 131 LEU A O 1
ATOM 1064 N N . ILE A 1 132 ? 5.806 -9.309 -1.217 1.00 92.75 132 ILE A N 1
ATOM 1065 C CA . ILE A 1 132 ? 5.728 -10.706 -1.628 1.00 92.75 132 ILE A CA 1
ATOM 1066 C C . ILE A 1 132 ? 4.776 -11.382 -0.649 1.00 92.75 132 ILE A C 1
ATOM 1068 O O . ILE A 1 132 ? 5.002 -11.336 0.557 1.00 92.75 132 ILE A O 1
ATOM 1072 N N . VAL A 1 133 ? 3.694 -11.951 -1.164 1.00 92.62 133 VAL A N 1
ATOM 1073 C CA . VAL A 1 133 ? 2.619 -12.568 -0.371 1.00 92.62 133 VAL A CA 1
ATOM 1074 C C . VAL A 1 133 ? 2.300 -13.926 -0.982 1.00 92.62 133 VAL A C 1
ATOM 1076 O O . VAL A 1 133 ? 2.341 -14.050 -2.201 1.00 92.62 133 VAL A O 1
ATOM 1079 N N . ALA A 1 134 ? 1.985 -14.952 -0.198 1.00 92.75 134 ALA A N 1
ATOM 1080 C CA . ALA A 1 134 ? 1.532 -16.223 -0.758 1.00 92.75 134 ALA A CA 1
ATOM 1081 C C . ALA A 1 134 ? 0.202 -16.037 -1.503 1.00 92.75 134 ALA A C 1
ATOM 1083 O O . ALA A 1 134 ? -0.698 -15.345 -1.021 1.00 92.75 134 ALA A O 1
ATOM 1084 N N . LEU A 1 135 ? 0.059 -16.666 -2.673 1.00 94.44 135 LEU A N 1
ATOM 1085 C CA . LEU A 1 135 ? -1.166 -16.565 -3.475 1.00 94.44 135 LEU A CA 1
ATOM 1086 C C . LEU A 1 135 ? -2.403 -17.014 -2.681 1.00 94.44 135 LEU A C 1
ATOM 1088 O O . LEU A 1 135 ? -3.421 -16.324 -2.673 1.00 94.44 135 LEU A O 1
ATOM 1092 N N . GLU A 1 136 ? -2.291 -18.121 -1.944 1.00 94.19 136 GLU A N 1
ATOM 1093 C CA . GLU A 1 136 ? -3.375 -18.657 -1.113 1.00 94.19 136 GLU A CA 1
ATOM 1094 C C . GLU A 1 136 ? -3.848 -17.718 0.010 1.00 94.19 136 GLU A C 1
ATOM 1096 O O . GLU A 1 136 ? -4.985 -17.835 0.470 1.00 94.19 136 GLU A O 1
ATOM 1101 N N . SER A 1 137 ? -3.017 -16.759 0.436 1.00 94.62 137 SER A N 1
ATOM 1102 C CA . SER A 1 137 ? -3.367 -15.797 1.488 1.00 94.62 137 SER A CA 1
ATOM 1103 C C . SER A 1 137 ? -4.408 -14.768 1.026 1.00 94.62 137 SER A C 1
ATOM 1105 O O . SER A 1 137 ? -5.018 -14.104 1.868 1.00 94.62 137 SER A O 1
ATOM 1107 N N . GLN A 1 138 ? -4.627 -14.624 -0.288 1.00 96.75 138 GLN A N 1
ATOM 1108 C CA . GLN A 1 138 ? -5.491 -13.602 -0.893 1.00 96.75 138 GLN A CA 1
ATOM 1109 C C . GLN A 1 138 ? -6.590 -14.217 -1.784 1.00 96.75 138 GLN A C 1
ATOM 1111 O O . GLN A 1 138 ? -6.621 -13.984 -2.991 1.00 96.75 138 GLN A O 1
ATOM 1116 N N . PRO A 1 139 ? -7.547 -14.968 -1.206 1.00 96.38 139 PRO A N 1
ATOM 1117 C CA . PRO A 1 139 ? -8.565 -15.700 -1.968 1.00 96.38 139 PRO A CA 1
ATOM 1118 C C . PRO A 1 139 ? -9.605 -14.814 -2.674 1.00 96.38 139 PRO A C 1
ATOM 1120 O O . PRO A 1 139 ? -10.394 -15.325 -3.460 1.00 96.38 139 PRO A O 1
ATOM 1123 N N . LEU A 1 140 ? -9.651 -13.509 -2.379 1.00 97.31 140 LEU A N 1
ATOM 1124 C CA . LEU A 1 140 ? -10.612 -12.563 -2.966 1.00 97.31 140 LEU A CA 1
ATOM 1125 C C . LEU A 1 140 ? -10.005 -11.693 -4.082 1.00 97.31 140 LEU A C 1
ATOM 1127 O O . LEU A 1 140 ? -10.671 -10.785 -4.582 1.00 97.31 140 LEU A O 1
ATOM 1131 N N . LEU A 1 141 ? -8.758 -11.974 -4.482 1.00 96.44 141 LEU A N 1
ATOM 1132 C CA . LEU A 1 141 ? -8.004 -11.154 -5.431 1.00 96.44 141 LEU A CA 1
ATOM 1133 C C . LEU A 1 141 ? -8.726 -10.999 -6.779 1.00 96.44 141 LEU A C 1
ATOM 1135 O O . LEU A 1 141 ? -8.797 -9.888 -7.300 1.00 96.44 141 LEU A O 1
ATOM 1139 N N . ASP A 1 142 ? -9.323 -12.079 -7.294 1.00 94.00 142 ASP A N 1
ATOM 1140 C CA . ASP A 1 142 ? -10.067 -12.082 -8.565 1.00 94.00 142 ASP A CA 1
ATOM 1141 C C . ASP A 1 142 ? -11.293 -11.150 -8.536 1.00 94.00 142 ASP A C 1
ATOM 1143 O O . ASP A 1 142 ? -11.724 -10.643 -9.570 1.00 94.00 142 ASP A O 1
ATOM 1147 N N . GLY A 1 143 ? -11.846 -10.894 -7.345 1.00 95.44 143 GLY A N 1
ATOM 1148 C CA . GLY A 1 143 ? -12.938 -9.942 -7.125 1.00 95.44 143 GLY A CA 1
ATOM 1149 C C . GLY A 1 143 ? -12.475 -8.495 -6.940 1.00 95.44 143 GLY A C 1
ATOM 1150 O O . GLY A 1 143 ? -13.303 -7.616 -6.712 1.00 95.44 143 GLY A O 1
ATOM 1151 N N . GLY A 1 144 ? -11.168 -8.228 -7.007 1.00 97.06 144 GLY A N 1
ATOM 1152 C CA . GLY A 1 144 ? -10.600 -6.909 -6.742 1.00 97.06 144 GLY A CA 1
ATOM 1153 C C . GLY A 1 144 ? -10.517 -6.555 -5.253 1.00 97.06 144 GLY A C 1
ATOM 1154 O O . GLY A 1 144 ? -10.358 -5.379 -4.918 1.00 97.06 144 GLY A O 1
ATOM 1155 N N . GLU A 1 145 ? -10.619 -7.538 -4.353 1.00 98.25 145 GLU A N 1
ATOM 1156 C CA . GLU A 1 145 ? -10.578 -7.342 -2.902 1.00 98.25 145 GLU A CA 1
ATOM 1157 C C . GLU A 1 145 ? -9.329 -7.982 -2.273 1.00 98.25 145 GLU A C 1
ATOM 1159 O O . GLU A 1 145 ? -8.834 -9.020 -2.710 1.00 98.25 145 GLU A O 1
ATOM 1164 N N . ALA A 1 146 ? -8.831 -7.365 -1.205 1.00 98.00 146 ALA A N 1
ATOM 1165 C CA . ALA A 1 146 ? -7.779 -7.893 -0.351 1.00 98.00 146 ALA A CA 1
ATOM 1166 C C . ALA A 1 146 ? -8.363 -8.412 0.962 1.00 98.00 146 ALA A C 1
ATOM 1168 O O . ALA A 1 146 ? -9.254 -7.794 1.554 1.00 98.00 146 ALA A O 1
ATOM 1169 N N . VAL A 1 147 ? -7.786 -9.501 1.464 1.00 98.06 147 VAL A N 1
ATOM 1170 C CA . VAL A 1 147 ? -8.000 -9.971 2.832 1.00 98.06 147 VAL A CA 1
ATOM 1171 C C . VAL A 1 147 ? -6.906 -9.394 3.722 1.00 98.06 147 VAL A C 1
ATOM 1173 O O . VAL A 1 147 ? -5.716 -9.600 3.490 1.00 98.06 147 VAL A O 1
ATOM 1176 N N . LEU A 1 148 ? -7.320 -8.673 4.758 1.00 97.12 148 LEU A N 1
ATOM 1177 C CA . LEU A 1 148 ? -6.452 -8.006 5.715 1.00 97.12 148 LEU A CA 1
ATOM 1178 C C . LEU A 1 148 ? -6.603 -8.614 7.105 1.00 97.12 148 LEU A C 1
ATOM 1180 O O . LEU A 1 148 ? -7.704 -8.921 7.558 1.00 97.12 148 LEU A O 1
ATOM 1184 N N . TYR A 1 149 ? -5.494 -8.704 7.826 1.00 95.56 149 TYR A N 1
ATOM 1185 C CA . TYR A 1 149 ? -5.441 -9.219 9.185 1.00 95.56 149 TYR A CA 1
ATOM 1186 C C . TYR A 1 149 ? -4.883 -8.156 10.127 1.00 95.56 149 TYR A C 1
ATOM 1188 O O . TYR A 1 149 ? -3.816 -7.585 9.889 1.00 95.56 149 TYR A O 1
ATOM 1196 N N . ARG A 1 150 ? -5.578 -7.890 11.235 1.00 93.56 150 ARG A N 1
ATOM 1197 C CA . ARG A 1 150 ? -5.118 -6.944 12.262 1.00 93.56 150 ARG A CA 1
ATOM 1198 C C . ARG A 1 150 ? -5.076 -7.618 13.620 1.00 93.56 150 ARG A C 1
ATOM 1200 O O . ARG A 1 150 ? -6.117 -7.889 14.213 1.00 93.56 150 ARG A O 1
ATOM 1207 N N . GLY A 1 151 ? -3.868 -7.858 14.123 1.00 91.94 151 GLY A N 1
ATOM 1208 C CA . GLY A 1 151 ? -3.690 -8.391 15.469 1.00 91.94 151 GLY A CA 1
ATOM 1209 C C . GLY A 1 151 ? -3.929 -7.348 16.557 1.00 91.94 151 GLY A C 1
ATOM 1210 O O . GLY A 1 151 ? -3.631 -6.162 16.395 1.00 91.94 151 GLY A O 1
ATOM 1211 N N . VAL A 1 152 ? -4.469 -7.814 17.680 1.00 91.94 152 VAL A N 1
ATOM 1212 C CA . VAL A 1 152 ? -4.777 -7.018 18.879 1.00 91.94 152 VAL A CA 1
ATOM 1213 C C . VAL A 1 152 ? -4.151 -7.612 20.145 1.00 91.94 152 VAL A C 1
ATOM 1215 O O . VAL A 1 152 ? -4.540 -7.286 21.268 1.00 91.94 152 VAL A O 1
ATOM 1218 N N . GLN A 1 153 ? -3.151 -8.478 19.981 1.00 90.12 153 GLN A N 1
ATOM 1219 C CA . GLN A 1 153 ? -2.429 -9.154 21.055 1.00 90.12 153 GLN A CA 1
ATOM 1220 C C . GLN A 1 153 ? -3.361 -9.940 21.980 1.00 90.12 153 GLN A C 1
ATOM 1222 O O . GLN A 1 153 ? -3.983 -10.909 21.558 1.00 90.12 153 GLN A O 1
ATOM 1227 N N . LYS A 1 154 ? -3.430 -9.552 23.259 1.00 92.00 154 LYS A N 1
ATOM 1228 C CA . LYS A 1 154 ? -4.290 -10.166 24.281 1.00 92.00 154 LYS A CA 1
ATOM 1229 C C . LYS A 1 154 ? -5.591 -9.385 24.493 1.00 92.00 154 LYS A C 1
ATOM 1231 O O . LYS A 1 154 ? -6.382 -9.743 25.367 1.00 92.00 154 LYS A O 1
ATOM 1236 N N . ALA A 1 155 ? -5.811 -8.298 23.749 1.00 93.19 155 ALA A N 1
ATOM 1237 C CA . ALA A 1 155 ? -7.021 -7.504 23.888 1.00 93.19 155 ALA A CA 1
ATOM 1238 C C . ALA A 1 155 ? -8.241 -8.307 23.423 1.00 93.19 155 ALA A C 1
ATOM 1240 O O . ALA A 1 155 ? -8.186 -9.063 22.454 1.00 93.19 155 ALA A O 1
ATOM 1241 N N . ARG A 1 156 ? -9.363 -8.127 24.124 1.00 94.62 156 ARG A N 1
ATOM 1242 C CA . ARG A 1 156 ? -10.639 -8.788 23.802 1.00 94.62 156 ARG A CA 1
ATOM 1243 C C . ARG A 1 156 ? -11.529 -7.961 22.881 1.00 94.62 156 ARG A C 1
ATOM 1245 O O . ARG A 1 156 ? -12.564 -8.453 22.446 1.00 94.62 156 ARG A O 1
ATOM 1252 N N . VAL A 1 157 ? -11.150 -6.714 22.610 1.00 95.88 157 VAL A N 1
ATOM 1253 C CA . VAL A 1 157 ? -11.911 -5.793 21.767 1.00 95.88 157 VAL A CA 1
ATOM 1254 C C . VAL A 1 157 ? -10.972 -5.141 20.764 1.00 95.88 157 VAL A C 1
ATOM 1256 O O . VAL A 1 157 ? -10.011 -4.480 21.155 1.00 95.88 157 VAL A O 1
ATOM 1259 N N . PHE A 1 158 ? -11.285 -5.294 19.483 1.00 93.81 158 PHE A N 1
ATOM 1260 C CA . PHE A 1 158 ? -10.752 -4.471 18.409 1.00 93.81 158 PHE A CA 1
ATOM 1261 C C . PHE A 1 158 ? -11.686 -3.278 18.194 1.00 93.81 158 PHE A C 1
ATOM 1263 O O . PHE A 1 158 ? -12.898 -3.451 18.083 1.00 93.81 158 PHE A O 1
ATOM 1270 N N . THR A 1 159 ? -11.140 -2.062 18.168 1.00 93.06 159 THR A N 1
ATOM 1271 C CA . THR A 1 159 ? -11.929 -0.859 17.871 1.00 93.06 159 THR A CA 1
ATOM 1272 C C . THR A 1 159 ? -11.750 -0.494 16.403 1.00 93.06 159 THR A C 1
ATOM 1274 O O . THR A 1 159 ? -10.667 -0.060 16.016 1.00 93.06 159 THR A O 1
ATOM 1277 N N . LEU A 1 160 ? -12.803 -0.680 15.606 1.00 92.88 160 LEU A N 1
ATOM 1278 C CA . LEU A 1 160 ? -12.838 -0.284 14.201 1.00 92.88 160 LEU A CA 1
ATOM 1279 C C . LEU A 1 160 ? -13.352 1.154 14.111 1.00 92.88 160 LEU A C 1
ATOM 1281 O O . LEU A 1 160 ? -14.489 1.441 14.480 1.00 92.88 160 LEU A O 1
ATOM 1285 N N . GLN A 1 161 ? -12.496 2.070 13.676 1.00 91.25 161 GLN A N 1
ATOM 1286 C CA . GLN A 1 161 ? -12.843 3.482 13.550 1.00 91.25 161 GLN A CA 1
ATOM 1287 C C . GLN A 1 161 ? -13.448 3.762 12.174 1.00 91.25 161 GLN A C 1
ATOM 1289 O O . GLN A 1 161 ? -12.894 3.340 11.165 1.00 91.25 161 GLN A O 1
ATOM 1294 N N . ARG A 1 162 ? -14.571 4.477 12.146 1.00 91.38 162 ARG A N 1
ATOM 1295 C CA . ARG A 1 162 ? -15.276 4.932 10.946 1.00 91.38 162 ARG A CA 1
ATOM 1296 C C . ARG A 1 162 ? -15.264 6.451 10.901 1.00 91.38 162 ARG A C 1
ATOM 1298 O O . ARG A 1 162 ? -15.406 7.090 11.939 1.00 91.38 162 ARG A O 1
ATOM 1305 N N . LEU A 1 163 ? -15.125 7.011 9.710 1.00 89.31 163 LEU A N 1
ATOM 1306 C CA . LEU A 1 163 ? -15.218 8.447 9.469 1.00 89.31 163 LEU A CA 1
ATOM 1307 C C . LEU A 1 163 ? -16.687 8.809 9.256 1.00 89.31 163 LEU A C 1
ATOM 1309 O O . LEU A 1 163 ? -17.311 8.316 8.316 1.00 89.31 163 LEU A O 1
ATOM 1313 N N . THR A 1 164 ? -17.245 9.639 10.131 1.00 78.25 164 THR A N 1
ATOM 1314 C CA . THR A 1 164 ? -18.668 10.014 10.100 1.00 78.25 164 THR A CA 1
ATOM 1315 C C . THR A 1 164 ? -18.962 11.273 9.333 1.00 78.25 164 THR A C 1
ATOM 1317 O O . THR A 1 164 ? -19.994 11.354 8.671 1.00 78.25 164 THR A O 1
ATOM 1320 N N . THR A 1 165 ? -18.090 12.271 9.433 1.00 82.12 165 THR A N 1
ATOM 1321 C CA . THR A 1 165 ? -18.338 13.543 8.767 1.00 82.12 165 THR A CA 1
ATOM 1322 C C . THR A 1 165 ? -17.753 13.511 7.359 1.00 82.12 165 THR A C 1
ATOM 1324 O O . THR A 1 165 ? -16.597 13.129 7.143 1.00 82.12 165 THR A O 1
ATOM 1327 N N . THR A 1 166 ? -18.554 13.940 6.384 1.00 83.56 166 THR A N 1
ATOM 1328 C CA . THR A 1 166 ? -18.113 14.078 4.990 1.00 83.56 166 THR A CA 1
ATOM 1329 C C . THR A 1 166 ? -16.908 15.016 4.882 1.00 83.56 166 THR A C 1
ATOM 1331 O O . THR A 1 166 ? -16.010 14.763 4.085 1.00 83.56 166 THR A O 1
ATOM 1334 N N . ASP A 1 167 ? -16.840 16.046 5.732 1.00 88.25 167 ASP A N 1
ATOM 1335 C CA . ASP A 1 167 ? -15.722 16.995 5.790 1.00 88.25 167 ASP A CA 1
ATOM 1336 C C . ASP A 1 167 ? -14.419 16.336 6.275 1.00 88.25 167 ASP A C 1
ATOM 1338 O O . ASP A 1 167 ? -13.406 16.410 5.578 1.00 88.25 167 ASP A O 1
ATOM 1342 N N . THR A 1 168 ? -14.429 15.615 7.406 1.00 88.25 168 THR A N 1
ATOM 1343 C CA . THR A 1 168 ? -13.230 14.904 7.887 1.00 88.25 168 THR A CA 1
ATOM 1344 C C . THR A 1 168 ? -12.769 13.863 6.875 1.00 88.25 168 THR A C 1
ATOM 1346 O O . THR A 1 168 ? -11.573 13.777 6.584 1.00 88.25 168 THR A O 1
ATOM 1349 N N . ARG A 1 169 ? -13.706 13.108 6.285 1.00 89.94 169 ARG A N 1
ATOM 1350 C CA . ARG A 1 169 ? -13.386 12.129 5.242 1.00 89.94 169 ARG A CA 1
ATOM 1351 C C . ARG A 1 169 ? -12.771 12.795 4.009 1.00 89.94 169 ARG A C 1
ATOM 1353 O O . ARG A 1 169 ? -11.715 12.354 3.572 1.00 89.94 169 ARG A O 1
ATOM 1360 N N . SER A 1 170 ? -13.363 13.867 3.483 1.00 90.25 170 SER A N 1
ATOM 1361 C CA . SER A 1 170 ? -12.861 14.575 2.292 1.00 90.25 170 SER A CA 1
ATOM 1362 C C . SER A 1 170 ? -11.476 15.202 2.516 1.00 90.25 170 SER A C 1
ATOM 1364 O O . SER A 1 170 ? -10.582 15.076 1.672 1.00 90.25 170 SER A O 1
ATOM 1366 N N . ARG A 1 171 ? -11.227 15.786 3.695 1.00 91.25 171 ARG A N 1
ATOM 1367 C CA . ARG A 1 171 ? -9.888 16.278 4.059 1.00 91.25 171 ARG A CA 1
ATOM 1368 C C . ARG A 1 171 ? -8.873 15.140 4.149 1.00 91.25 171 ARG A C 1
ATOM 1370 O O . ARG A 1 171 ? -7.747 15.297 3.684 1.00 91.25 171 ARG A O 1
ATOM 1377 N N . LEU A 1 172 ? -9.259 13.983 4.692 1.00 91.00 172 LEU A N 1
ATOM 1378 C CA . LEU A 1 172 ? -8.375 12.817 4.757 1.00 91.00 172 LEU A CA 1
ATOM 1379 C C . LEU A 1 172 ? -8.092 12.247 3.359 1.00 91.00 172 LEU A C 1
ATOM 1381 O O . LEU A 1 172 ? -6.952 11.897 3.059 1.00 91.00 172 LEU A O 1
ATOM 1385 N N . MET A 1 173 ? -9.092 12.221 2.474 1.00 92.56 173 MET A N 1
ATOM 1386 C CA . MET A 1 173 ? -8.893 11.868 1.066 1.00 92.56 173 MET A CA 1
ATOM 1387 C C . MET A 1 173 ? -7.900 12.834 0.408 1.00 92.56 173 MET A C 1
ATOM 1389 O O . MET A 1 173 ? -6.930 12.389 -0.195 1.00 92.56 173 MET A O 1
ATOM 1393 N N . THR A 1 174 ? -8.030 14.143 0.634 1.00 92.44 174 THR A N 1
ATOM 1394 C CA . THR A 1 174 ? -7.056 15.140 0.149 1.00 92.44 174 THR A CA 1
ATOM 1395 C C . THR A 1 174 ? -5.633 14.857 0.647 1.00 92.44 174 THR A C 1
ATOM 1397 O O . THR A 1 174 ? -4.671 14.966 -0.114 1.00 92.44 174 THR A O 1
ATOM 1400 N N . VAL A 1 175 ? -5.474 14.450 1.911 1.00 92.44 175 VAL A N 1
ATOM 1401 C CA . VAL A 1 175 ? -4.172 14.043 2.469 1.00 92.44 175 VAL A CA 1
ATOM 1402 C C . VAL A 1 175 ? -3.597 12.844 1.719 1.00 92.44 175 VAL A C 1
ATOM 1404 O O . VAL A 1 175 ? -2.422 12.862 1.344 1.00 92.44 175 VAL A O 1
ATOM 1407 N N . HIS A 1 176 ? -4.411 11.817 1.471 1.00 93.38 176 HIS A N 1
ATOM 1408 C CA . HIS A 1 176 ? -3.971 10.629 0.747 1.00 93.38 176 HIS A CA 1
ATOM 1409 C C . HIS A 1 176 ? -3.651 10.920 -0.720 1.00 93.38 176 HIS A C 1
ATOM 1411 O O . HIS A 1 176 ? -2.601 10.471 -1.179 1.00 93.38 176 HIS A O 1
ATOM 1417 N N . ALA A 1 177 ? -4.465 11.720 -1.413 1.00 94.38 177 ALA A N 1
ATOM 1418 C CA . ALA A 1 177 ? -4.205 12.174 -2.779 1.00 94.38 177 ALA A CA 1
ATOM 1419 C C . ALA A 1 177 ? -2.837 12.861 -2.885 1.00 94.38 177 ALA A C 1
ATOM 1421 O O . ALA A 1 177 ? -1.975 12.404 -3.628 1.00 94.38 177 ALA A O 1
ATOM 1422 N N . ARG A 1 178 ? -2.581 13.863 -2.034 1.00 93.06 178 ARG A N 1
ATOM 1423 C CA . ARG A 1 178 ? -1.288 14.568 -1.987 1.00 93.06 178 ARG A CA 1
ATOM 1424 C C . ARG A 1 178 ? -0.125 13.641 -1.658 1.00 93.06 178 ARG A C 1
ATOM 1426 O O . ARG A 1 178 ? 0.982 13.829 -2.151 1.00 93.06 178 ARG A O 1
ATOM 1433 N N . SER A 1 179 ? -0.357 12.630 -0.819 1.00 92.12 179 SER A N 1
ATOM 1434 C CA . SER A 1 179 ? 0.669 11.631 -0.523 1.00 92.12 179 SER A CA 1
ATOM 1435 C C . SER A 1 179 ? 0.992 10.741 -1.727 1.00 92.12 179 SER A C 1
ATOM 1437 O O . SER A 1 179 ? 2.065 10.159 -1.753 1.00 92.12 179 SER A O 1
ATOM 1439 N N . LEU A 1 180 ? 0.100 10.623 -2.713 1.00 93.81 180 LEU A N 1
ATOM 1440 C CA . LEU A 1 180 ? 0.241 9.737 -3.870 1.00 93.81 180 LEU A CA 1
ATOM 1441 C C . LEU A 1 180 ? 0.811 10.415 -5.121 1.00 93.81 180 LEU A C 1
ATOM 1443 O O . LEU A 1 180 ? 1.110 9.695 -6.064 1.00 93.81 180 LEU A O 1
ATOM 1447 N N . GLU A 1 181 ? 0.977 11.739 -5.146 1.00 93.00 181 GLU A N 1
ATOM 1448 C CA . GLU A 1 181 ? 1.408 12.517 -6.329 1.00 93.00 181 GLU A CA 1
ATOM 1449 C C . GLU A 1 181 ? 2.899 12.378 -6.685 1.00 93.00 181 GLU A C 1
ATOM 1451 O O . GLU A 1 181 ? 3.319 12.674 -7.811 1.00 93.00 181 GLU A O 1
ATOM 1456 N N . ASP A 1 182 ? 3.707 11.944 -5.722 1.00 91.62 182 ASP A N 1
ATOM 1457 C CA . ASP A 1 182 ? 5.155 11.827 -5.845 1.00 91.62 182 ASP A CA 1
ATOM 1458 C C . ASP A 1 182 ? 5.654 10.603 -5.072 1.00 91.62 182 ASP A C 1
ATOM 1460 O O . ASP A 1 182 ? 5.254 10.376 -3.929 1.00 91.62 182 ASP A O 1
ATOM 1464 N N . SER A 1 183 ? 6.540 9.803 -5.666 1.00 89.31 183 SER A N 1
ATOM 1465 C CA . SER A 1 183 ? 6.986 8.545 -5.066 1.00 89.31 183 SER A CA 1
ATOM 1466 C C . SER A 1 183 ? 7.819 8.740 -3.799 1.00 89.31 183 SER A C 1
ATOM 1468 O O . SER A 1 183 ? 7.677 7.941 -2.876 1.00 89.31 183 SER A O 1
ATOM 1470 N N . ILE A 1 184 ? 8.599 9.822 -3.675 1.00 87.75 184 ILE A N 1
ATOM 1471 C CA . ILE A 1 184 ? 9.328 10.149 -2.434 1.00 87.75 184 ILE A CA 1
ATOM 1472 C C . ILE A 1 184 ? 8.331 10.478 -1.315 1.00 87.75 184 ILE A C 1
ATOM 1474 O O . ILE A 1 184 ? 8.448 9.979 -0.193 1.00 87.75 184 ILE A O 1
ATOM 1478 N N . THR A 1 185 ? 7.334 11.308 -1.616 1.00 89.19 185 THR A N 1
ATOM 1479 C CA . THR A 1 185 ? 6.268 11.697 -0.679 1.00 89.19 185 THR A CA 1
ATOM 1480 C C . THR A 1 185 ? 5.417 10.489 -0.293 1.00 89.19 185 THR A C 1
ATOM 1482 O O . THR A 1 185 ? 5.172 10.254 0.890 1.00 89.19 185 THR A O 1
ATOM 1485 N N . SER A 1 186 ? 5.033 9.671 -1.270 1.00 89.69 186 SER A N 1
ATOM 1486 C CA . SER A 1 186 ? 4.290 8.431 -1.074 1.00 89.69 186 SER A CA 1
ATOM 1487 C C . SER A 1 186 ? 5.039 7.472 -0.180 1.00 89.69 186 SER A C 1
ATOM 1489 O O . SER A 1 186 ? 4.448 6.931 0.755 1.00 89.69 186 SER A O 1
ATOM 1491 N N . PHE A 1 187 ? 6.324 7.282 -0.455 1.00 86.12 187 PHE A N 1
ATOM 1492 C CA . PHE A 1 187 ? 7.184 6.428 0.331 1.00 86.12 187 PHE A CA 1
ATOM 1493 C C . PHE A 1 187 ? 7.232 6.910 1.783 1.00 86.12 187 PHE A C 1
ATOM 1495 O O . PHE A 1 187 ? 6.766 6.226 2.691 1.00 86.12 187 PHE A O 1
ATOM 1502 N N . ASN A 1 188 ? 7.669 8.147 2.012 1.00 83.00 188 ASN A N 1
ATOM 1503 C CA . ASN A 1 188 ? 7.761 8.702 3.362 1.00 83.00 188 ASN A CA 1
ATOM 1504 C C . ASN A 1 188 ? 6.397 8.730 4.082 1.00 83.00 188 ASN A C 1
ATOM 1506 O O . ASN A 1 188 ? 6.327 8.545 5.295 1.00 83.00 188 ASN A O 1
ATOM 1510 N N . GLY A 1 189 ? 5.293 8.912 3.354 1.00 84.38 189 GLY A N 1
ATOM 1511 C CA . GLY A 1 189 ? 3.938 8.902 3.904 1.00 84.38 189 GLY A CA 1
ATOM 1512 C C . GLY A 1 189 ? 3.499 7.507 4.350 1.00 84.38 189 GLY A C 1
ATOM 1513 O O . GLY A 1 189 ? 2.949 7.344 5.438 1.00 84.38 189 GLY A O 1
ATOM 1514 N N . ALA A 1 190 ? 3.787 6.471 3.566 1.00 81.94 190 ALA A N 1
ATOM 1515 C CA . ALA A 1 190 ? 3.488 5.098 3.962 1.00 81.94 190 ALA A CA 1
ATOM 1516 C C . ALA A 1 190 ? 4.378 4.626 5.126 1.00 81.94 190 ALA A C 1
ATOM 1518 O O . ALA A 1 190 ? 3.892 3.934 6.023 1.00 81.94 190 ALA A O 1
ATOM 1519 N N . HIS A 1 191 ? 5.633 5.081 5.157 1.00 77.06 191 HIS A N 1
ATOM 1520 C CA . HIS A 1 191 ? 6.676 4.647 6.089 1.00 77.06 191 HIS A CA 1
ATOM 1521 C C . HIS A 1 191 ? 6.830 5.489 7.362 1.00 77.06 191 HIS A C 1
ATOM 1523 O O . HIS A 1 191 ? 7.583 5.110 8.258 1.00 77.06 191 HIS A O 1
ATOM 1529 N N . CYS A 1 192 ? 6.130 6.617 7.477 1.00 72.06 192 CYS A N 1
ATOM 1530 C CA . CYS A 1 192 ? 6.214 7.446 8.677 1.00 72.06 192 CYS A CA 1
ATOM 1531 C C . CYS A 1 192 ? 5.714 6.711 9.933 1.00 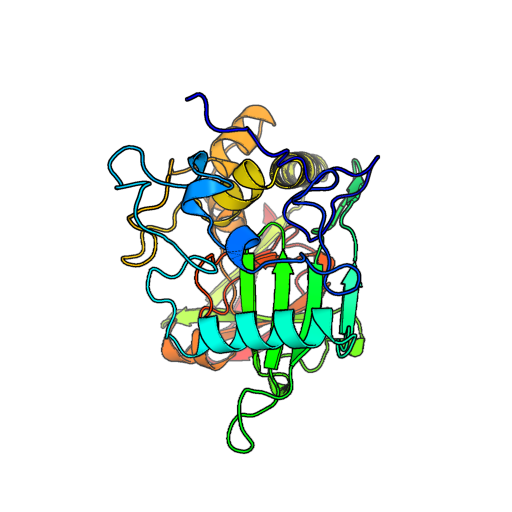72.06 192 CYS A C 1
ATOM 1533 O O . CYS A 1 192 ? 4.811 5.866 9.864 1.00 72.06 192 CYS A O 1
ATOM 1535 N N . ASN A 1 193 ? 6.296 7.079 11.081 1.00 66.38 193 ASN A N 1
ATOM 1536 C CA . ASN A 1 193 ? 6.038 6.498 12.405 1.00 66.38 193 ASN A CA 1
ATOM 1537 C C . ASN A 1 193 ? 6.453 5.016 12.548 1.00 66.38 193 ASN A C 1
ATOM 1539 O O . ASN A 1 193 ? 5.950 4.290 13.406 1.00 66.38 193 ASN A O 1
ATOM 1543 N N . VAL A 1 194 ? 7.373 4.549 11.700 1.00 62.28 194 VAL A N 1
ATOM 1544 C CA . VAL A 1 194 ? 7.887 3.178 11.725 1.00 62.28 194 VAL A CA 1
ATOM 1545 C C . VAL A 1 194 ? 9.398 3.199 11.967 1.00 62.28 194 VAL A C 1
ATOM 1547 O O . VAL A 1 194 ? 10.194 3.236 11.030 1.00 62.28 194 VAL A O 1
ATOM 1550 N N . SER A 1 195 ? 9.795 3.139 13.241 1.00 57.47 195 SER A N 1
ATOM 1551 C CA . SER A 1 195 ? 11.192 2.922 13.635 1.00 57.47 195 SER A CA 1
ATOM 1552 C C . SER A 1 195 ? 11.447 1.421 13.767 1.00 57.47 195 SER A C 1
ATOM 1554 O O . SER A 1 195 ? 11.150 0.809 14.794 1.00 57.47 195 SER A O 1
ATOM 1556 N N . ARG A 1 196 ? 11.920 0.805 12.682 1.00 61.00 196 ARG A N 1
ATOM 1557 C CA . ARG A 1 196 ? 12.363 -0.593 12.634 1.00 61.00 196 ARG A CA 1
ATOM 1558 C C . ARG A 1 196 ? 13.873 -0.618 12.458 1.00 61.00 196 ARG A C 1
ATOM 1560 O O . ARG A 1 196 ? 14.457 0.299 11.879 1.00 61.00 196 ARG A O 1
ATOM 1567 N N . THR A 1 197 ? 14.521 -1.679 12.925 1.00 57.94 197 THR A N 1
ATOM 1568 C CA . THR A 1 197 ? 15.969 -1.854 12.734 1.00 57.94 197 THR A CA 1
ATOM 1569 C C . THR A 1 197 ? 16.321 -1.859 11.239 1.00 57.94 197 THR A C 1
ATOM 1571 O O . THR A 1 197 ? 17.340 -1.306 10.833 1.00 57.94 197 THR A O 1
ATOM 1574 N N . GLU A 1 198 ? 15.421 -2.388 10.412 1.00 58.06 198 GLU A N 1
ATOM 1575 C CA . GLU A 1 198 ? 15.494 -2.478 8.955 1.00 58.06 198 GLU A CA 1
ATOM 1576 C C . GLU A 1 198 ? 15.126 -1.175 8.235 1.00 58.06 198 GLU A C 1
ATOM 1578 O O . GLU A 1 198 ? 15.367 -1.073 7.036 1.00 58.06 198 GLU A O 1
ATOM 1583 N N . THR A 1 199 ? 14.546 -0.188 8.929 1.00 63.12 199 THR A N 1
ATOM 1584 C CA . THR A 1 199 ? 14.189 1.132 8.377 1.00 63.12 199 THR A CA 1
ATOM 1585 C C . THR A 1 199 ? 15.020 2.270 8.968 1.00 63.12 199 THR A C 1
ATOM 1587 O O . THR A 1 199 ? 14.848 3.417 8.566 1.00 63.12 199 THR A O 1
ATOM 1590 N N . GLY A 1 200 ? 15.955 1.976 9.882 1.00 68.81 200 GLY A N 1
ATOM 1591 C CA . GLY A 1 200 ? 16.752 2.978 10.604 1.00 68.81 200 GLY A CA 1
ATOM 1592 C C . GLY A 1 200 ? 17.629 3.876 9.721 1.00 68.81 200 GLY A C 1
ATOM 1593 O O . GLY A 1 200 ? 18.053 4.944 10.157 1.00 68.81 200 GLY A O 1
ATOM 1594 N N . TYR A 1 201 ? 17.855 3.473 8.471 1.00 74.94 201 TYR A N 1
ATOM 1595 C CA . TYR A 1 201 ? 18.576 4.239 7.457 1.00 74.94 201 TYR A CA 1
ATOM 1596 C C . TYR A 1 201 ? 17.655 5.061 6.537 1.00 74.94 201 TYR A C 1
ATOM 1598 O O . TYR A 1 201 ? 18.144 5.815 5.693 1.00 74.94 201 TYR A O 1
ATOM 1606 N N . PHE A 1 202 ? 16.329 4.973 6.681 1.00 78.00 202 PHE A N 1
ATOM 1607 C CA . PHE A 1 202 ? 15.405 5.846 5.958 1.00 78.00 202 PHE A CA 1
ATOM 1608 C C . PHE A 1 202 ? 15.265 7.201 6.627 1.00 78.00 202 PHE A C 1
ATOM 1610 O O . PHE A 1 202 ? 15.474 7.385 7.828 1.00 78.00 202 PHE A O 1
ATOM 1617 N N . ASN A 1 203 ? 14.905 8.176 5.807 1.00 73.19 203 ASN A N 1
ATOM 1618 C CA . ASN A 1 203 ? 14.551 9.512 6.222 1.00 73.19 203 ASN A CA 1
ATOM 1619 C C . ASN A 1 203 ? 13.172 9.469 6.886 1.00 73.19 203 ASN A C 1
ATOM 1621 O O . ASN A 1 203 ? 12.179 9.899 6.314 1.00 73.19 203 ASN A O 1
ATOM 1625 N N . ASP A 1 204 ? 13.136 8.924 8.100 1.00 65.38 204 ASP A N 1
ATOM 1626 C CA . ASP A 1 204 ? 11.936 8.708 8.905 1.00 65.38 204 ASP A CA 1
ATOM 1627 C C . ASP A 1 204 ? 11.037 9.959 8.941 1.00 65.38 204 ASP A C 1
ATOM 1629 O O . ASP A 1 204 ? 9.830 9.805 8.796 1.00 65.38 204 ASP A O 1
ATOM 1633 N N . ARG A 1 205 ? 11.611 11.174 9.099 1.00 55.19 205 ARG A N 1
ATOM 1634 C CA . ARG A 1 205 ? 10.965 12.517 9.249 1.00 55.19 205 ARG A CA 1
ATOM 1635 C C . ARG A 1 205 ? 9.505 12.512 9.765 1.00 55.19 205 ARG A C 1
ATOM 1637 O O . ARG A 1 205 ? 8.674 13.343 9.385 1.00 55.19 205 ARG A O 1
ATOM 1644 N N . SER A 1 206 ? 9.303 11.574 10.682 1.00 61.00 206 SER A N 1
ATOM 1645 C CA . SER A 1 206 ? 8.312 11.177 11.670 1.00 61.00 206 SER A CA 1
ATOM 1646 C C . SER A 1 206 ? 6.817 11.361 11.458 1.00 61.00 206 SER A C 1
ATOM 1648 O O . SER A 1 206 ? 6.078 10.509 11.936 1.00 61.00 206 SER A O 1
ATOM 1650 N N . PHE A 1 207 ? 6.315 12.361 10.732 1.00 71.38 207 PHE A N 1
ATOM 1651 C CA . PHE A 1 207 ? 4.859 12.582 10.647 1.00 71.38 207 PHE A CA 1
ATOM 1652 C C . PHE A 1 207 ? 4.447 13.273 9.342 1.00 71.38 207 PHE A C 1
ATOM 1654 O O . PHE A 1 207 ? 3.676 14.227 9.375 1.00 71.38 207 PHE A O 1
ATOM 1661 N N . LEU A 1 208 ? 4.960 12.844 8.178 1.00 84.75 208 LEU A N 1
ATOM 1662 C CA . LEU A 1 208 ? 4.584 13.461 6.892 1.00 84.75 208 LEU A CA 1
ATOM 1663 C C . LEU A 1 208 ? 3.063 13.480 6.691 1.00 84.75 208 LEU A C 1
ATOM 1665 O O . LEU A 1 208 ? 2.512 14.527 6.360 1.00 84.75 208 LEU A O 1
ATOM 1669 N N . LEU A 1 209 ? 2.385 12.355 6.949 1.00 86.06 209 LEU A N 1
ATOM 1670 C CA . LEU A 1 209 ? 0.922 12.310 6.904 1.00 86.06 209 LEU A CA 1
ATOM 1671 C C . LEU A 1 209 ? 0.298 13.265 7.929 1.00 86.06 209 LEU A C 1
ATOM 1673 O O . LEU A 1 209 ? -0.659 13.952 7.601 1.00 86.06 209 LEU A O 1
ATOM 1677 N N . GLY A 1 210 ? 0.891 13.386 9.120 1.00 87.50 210 GLY A N 1
ATOM 1678 C CA . GLY A 1 210 ? 0.484 14.373 10.118 1.00 87.50 210 GLY A CA 1
ATOM 1679 C C . GLY A 1 210 ? 0.564 15.817 9.610 1.00 87.50 210 GLY A C 1
ATOM 1680 O O . GLY A 1 210 ? -0.412 16.552 9.689 1.00 87.50 210 GLY A O 1
ATOM 1681 N N . LYS A 1 211 ? 1.679 16.209 8.988 1.00 88.25 211 LYS A N 1
ATOM 1682 C CA . LYS A 1 211 ? 1.845 17.551 8.400 1.00 88.25 211 LYS A CA 1
ATOM 1683 C C . LYS A 1 211 ? 0.871 17.815 7.257 1.00 88.25 211 LYS A C 1
ATOM 1685 O O . LYS A 1 211 ? 0.393 18.937 7.093 1.00 88.25 211 LYS A O 1
ATOM 1690 N N . LEU A 1 212 ? 0.590 16.796 6.445 1.00 90.56 212 LEU A N 1
ATOM 1691 C CA . LEU A 1 212 ? -0.423 16.890 5.398 1.00 90.56 212 LEU A CA 1
ATOM 1692 C C . LEU A 1 212 ? -1.820 17.065 6.007 1.00 90.56 212 LEU A C 1
ATOM 1694 O O . LEU A 1 212 ? -2.574 17.895 5.507 1.00 90.56 212 LEU A O 1
ATOM 1698 N N . CYS A 1 213 ? -2.137 16.361 7.099 1.00 90.81 213 CYS A N 1
ATOM 1699 C CA . CYS A 1 213 ? -3.372 16.554 7.861 1.00 90.81 213 CYS A CA 1
ATOM 1700 C C . CYS A 1 213 ? -3.484 17.972 8.424 1.00 90.81 213 CYS A C 1
ATOM 1702 O O . CYS A 1 213 ? -4.485 18.632 8.164 1.00 90.81 213 CYS A O 1
ATOM 1704 N N . GLU A 1 214 ? -2.454 18.478 9.102 1.00 90.75 214 GLU A N 1
ATOM 1705 C CA . GLU A 1 214 ? -2.420 19.857 9.611 1.00 90.75 214 GLU A CA 1
ATOM 1706 C C . GLU A 1 214 ? -2.636 20.871 8.476 1.00 90.75 214 GLU A C 1
ATOM 1708 O O . GLU A 1 214 ? -3.452 21.783 8.591 1.00 90.75 214 GLU A O 1
ATOM 1713 N N . SER A 1 215 ? -1.976 20.661 7.331 1.00 91.50 215 SER A N 1
ATOM 1714 C CA . SER A 1 215 ? -2.134 21.503 6.135 1.00 91.50 215 SER A CA 1
ATOM 1715 C C . SER A 1 215 ? -3.534 21.424 5.515 1.00 91.50 215 SER A C 1
ATOM 1717 O O . SER A 1 215 ? -3.939 22.344 4.811 1.00 91.50 215 SER A O 1
ATOM 1719 N N . ALA A 1 216 ? -4.258 20.327 5.739 1.00 90.56 216 ALA A N 1
ATOM 1720 C CA . ALA A 1 216 ? -5.649 20.143 5.331 1.00 90.56 216 ALA A CA 1
ATOM 1721 C C . ALA A 1 216 ? -6.645 20.603 6.416 1.00 90.56 216 ALA A C 1
ATOM 1723 O O . ALA A 1 216 ? -7.848 20.395 6.272 1.00 90.56 216 ALA A O 1
ATOM 1724 N N . GLY A 1 217 ? -6.165 21.201 7.514 1.00 90.69 217 GLY A N 1
ATOM 1725 C CA . GLY A 1 217 ? -6.998 21.632 8.634 1.00 90.69 217 GLY A CA 1
ATOM 1726 C C . GLY A 1 217 ? -7.613 20.472 9.422 1.00 90.69 217 GLY A C 1
ATOM 1727 O O . GLY A 1 217 ? -8.695 20.630 9.985 1.00 90.69 217 GLY A O 1
ATOM 1728 N N . LEU A 1 218 ? -6.981 19.295 9.422 1.00 89.00 218 LEU A N 1
ATOM 1729 C CA . LEU A 1 218 ? -7.375 18.158 10.253 1.00 89.00 218 LEU A CA 1
ATOM 1730 C C . LEU A 1 218 ? -6.620 18.182 11.578 1.00 89.00 218 LEU A C 1
ATOM 1732 O O . LEU A 1 218 ? -5.390 18.144 11.600 1.00 89.00 218 LEU A O 1
ATOM 1736 N N . ASP A 1 219 ? -7.373 18.175 12.676 1.00 85.38 219 ASP A N 1
ATOM 1737 C CA . ASP A 1 219 ? -6.813 17.967 14.005 1.00 85.38 219 ASP A CA 1
ATOM 1738 C C . ASP A 1 219 ? -6.373 16.506 14.168 1.00 85.38 219 ASP A C 1
ATOM 1740 O O . ASP A 1 219 ? -7.162 15.567 14.013 1.00 85.38 219 ASP A O 1
ATOM 1744 N N . LEU A 1 220 ? -5.101 16.315 14.519 1.00 80.75 220 LEU A N 1
ATOM 1745 C CA . LEU A 1 220 ? -4.489 15.015 14.787 1.00 80.75 220 LEU A CA 1
ATOM 1746 C C . LEU A 1 220 ? -4.851 14.495 16.178 1.00 80.75 220 LEU A C 1
ATOM 1748 O O . LEU A 1 220 ? -4.004 13.967 16.907 1.00 80.75 220 LEU A O 1
ATOM 1752 N N . ASN A 1 221 ? -6.131 14.575 16.533 1.00 82.50 221 ASN A N 1
ATOM 1753 C CA . ASN A 1 221 ? -6.635 13.927 17.728 1.00 82.50 221 ASN A CA 1
ATOM 1754 C C . ASN A 1 221 ? -6.266 12.421 17.711 1.00 82.50 221 ASN A C 1
ATOM 1756 O O . ASN A 1 221 ? -5.975 11.842 16.651 1.00 82.50 221 ASN A O 1
ATOM 1760 N N . PRO A 1 222 ? -6.265 11.740 18.873 1.00 78.94 222 PRO A N 1
ATOM 1761 C CA . PRO A 1 222 ? -5.828 10.348 18.954 1.00 78.94 222 PRO A CA 1
ATOM 1762 C C . PRO A 1 222 ? -6.554 9.401 17.991 1.00 78.94 222 PRO A C 1
ATOM 1764 O O . PRO A 1 222 ? -6.007 8.354 17.651 1.00 78.94 222 PRO A O 1
ATOM 1767 N N . SER A 1 223 ? -7.763 9.744 17.543 1.00 80.25 223 SER A N 1
ATOM 1768 C CA . SER A 1 223 ? -8.530 8.932 16.606 1.00 80.25 223 SER A CA 1
ATOM 1769 C C . SER A 1 223 ? -8.029 9.049 15.166 1.00 80.25 223 SER A C 1
ATOM 1771 O O . SER A 1 223 ? -7.764 8.020 14.551 1.00 80.25 223 SER A O 1
ATOM 1773 N N . ILE A 1 224 ? -7.809 10.260 14.647 1.00 83.38 224 ILE A N 1
ATOM 1774 C CA . ILE A 1 224 ? -7.254 10.453 13.293 1.00 83.38 224 ILE A CA 1
ATOM 1775 C C . ILE A 1 224 ? -5.832 9.897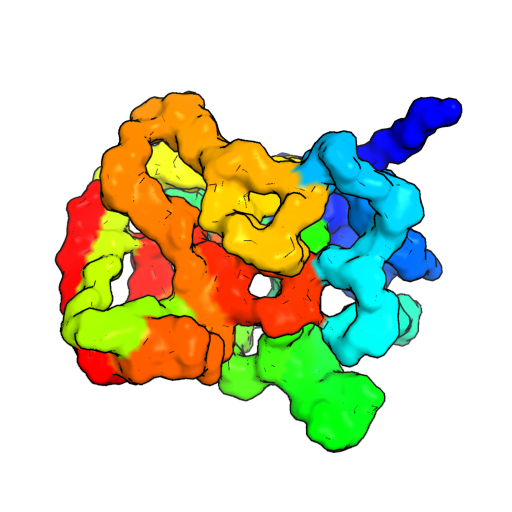 13.205 1.00 83.38 224 ILE A C 1
ATOM 1777 O O . ILE A 1 224 ? -5.496 9.173 12.268 1.00 83.38 224 ILE A O 1
ATOM 1781 N N . SER A 1 225 ? -5.016 10.140 14.232 1.00 82.88 225 SER A N 1
ATOM 1782 C CA . SER A 1 225 ? -3.669 9.569 14.305 1.00 82.88 225 SER A CA 1
ATOM 1783 C C . SER A 1 225 ? -3.696 8.034 14.275 1.00 82.88 225 SER A C 1
ATOM 1785 O O . SER A 1 225 ? -2.915 7.410 13.557 1.00 82.88 225 SER A O 1
ATOM 1787 N N . ARG A 1 226 ? -4.619 7.388 15.001 1.00 83.75 226 ARG A N 1
ATOM 1788 C CA . ARG A 1 226 ? -4.763 5.921 14.963 1.00 83.75 226 ARG A CA 1
ATOM 1789 C C . ARG A 1 226 ? -5.163 5.408 13.585 1.00 83.75 226 ARG A C 1
ATOM 1791 O O . ARG A 1 226 ? -4.622 4.384 13.175 1.00 83.75 226 ARG A O 1
ATOM 1798 N N . LEU A 1 227 ? -6.050 6.101 12.874 1.00 85.69 227 LEU A N 1
ATOM 1799 C CA . LEU A 1 227 ? -6.433 5.741 11.507 1.00 85.69 227 LEU A CA 1
ATOM 1800 C C . LEU A 1 227 ? -5.229 5.777 10.556 1.00 85.69 227 LEU A C 1
ATOM 1802 O O . LEU A 1 227 ? -4.940 4.777 9.904 1.00 85.69 227 LEU A O 1
ATOM 1806 N N . LEU A 1 228 ? -4.471 6.877 10.557 1.00 82.31 228 LEU A N 1
ATOM 1807 C CA . LEU A 1 228 ? -3.306 7.074 9.681 1.00 82.31 228 LEU A CA 1
ATOM 1808 C C . LEU A 1 228 ? -2.189 6.042 9.895 1.00 82.31 228 LEU A C 1
ATOM 1810 O O . LEU A 1 228 ? -1.476 5.673 8.957 1.00 82.31 228 LEU A O 1
ATOM 1814 N N . TYR A 1 229 ? -2.000 5.606 11.141 1.00 79.50 229 TYR A N 1
ATOM 1815 C CA . TYR A 1 229 ? -0.872 4.759 11.536 1.00 79.50 229 TYR A CA 1
ATOM 1816 C C . TYR A 1 229 ? -1.257 3.300 11.811 1.00 79.50 229 TYR A C 1
ATOM 1818 O O . TYR A 1 229 ? -0.415 2.521 12.258 1.00 79.50 229 TYR A O 1
ATOM 1826 N N . SER A 1 230 ? -2.496 2.895 11.525 1.00 85.56 230 SER A N 1
ATOM 1827 C CA . SER A 1 230 ? -2.902 1.492 11.641 1.00 85.56 230 SER A CA 1
ATOM 1828 C C . SER A 1 230 ? -2.365 0.662 10.475 1.00 85.56 230 SER A C 1
ATOM 1830 O O . SER A 1 230 ? -2.747 0.867 9.325 1.00 85.56 230 SER A O 1
ATOM 1832 N N . GLY A 1 231 ? -1.487 -0.295 10.788 1.00 88.06 231 GLY A N 1
ATOM 1833 C CA . GLY A 1 231 ? -0.989 -1.300 9.845 1.00 88.06 231 GLY A CA 1
ATOM 1834 C C . GLY A 1 231 ? -1.797 -2.598 9.895 1.00 88.06 231 GLY A C 1
ATOM 1835 O O . GLY A 1 231 ? -2.161 -3.069 10.975 1.00 88.06 231 GLY A O 1
ATOM 1836 N N . TYR A 1 232 ? -2.041 -3.189 8.735 1.00 92.62 232 TYR A N 1
ATOM 1837 C CA . TYR A 1 232 ? -2.750 -4.449 8.525 1.00 92.62 232 TYR A CA 1
ATOM 1838 C C . TYR A 1 232 ? -1.834 -5.409 7.773 1.00 92.62 232 TYR A C 1
ATOM 1840 O O . TYR A 1 232 ? -1.083 -4.964 6.920 1.00 92.62 232 TYR A O 1
ATOM 1848 N N . ALA A 1 233 ? -1.880 -6.705 8.053 1.00 93.38 233 ALA A N 1
ATOM 1849 C CA . ALA A 1 233 ? -1.113 -7.698 7.308 1.00 93.38 233 ALA A CA 1
ATOM 1850 C C . ALA A 1 233 ? -1.949 -8.316 6.179 1.00 93.38 233 ALA A C 1
ATOM 1852 O O . ALA A 1 233 ? -3.150 -8.506 6.340 1.00 93.38 233 ALA A O 1
ATOM 1853 N N . LEU A 1 234 ? -1.307 -8.687 5.076 1.00 94.62 234 LEU A N 1
ATOM 1854 C CA . LEU A 1 234 ? -1.885 -9.482 3.987 1.00 94.62 234 LEU A CA 1
ATOM 1855 C C . LEU A 1 234 ? -1.790 -10.993 4.250 1.00 94.62 234 LEU A C 1
ATOM 1857 O O . LEU A 1 234 ? -2.322 -11.789 3.485 1.00 94.62 234 LEU A O 1
ATOM 1861 N N . GLU A 1 235 ? -1.125 -11.406 5.331 1.00 93.56 235 GLU A N 1
ATOM 1862 C CA . GLU A 1 235 ? -0.992 -12.816 5.697 1.00 93.56 235 GLU A CA 1
ATOM 1863 C C . GLU A 1 235 ? -1.374 -13.058 7.151 1.00 93.56 235 GLU A C 1
ATOM 1865 O O . GLU A 1 235 ? -0.970 -12.326 8.062 1.00 93.56 235 GLU A O 1
ATOM 1870 N N . GLU A 1 236 ? -2.127 -14.132 7.372 1.00 92.75 236 GLU A N 1
ATOM 1871 C CA . GLU A 1 236 ? -2.671 -14.483 8.681 1.00 92.75 236 GLU A CA 1
ATOM 1872 C C . GLU A 1 236 ? -1.574 -14.740 9.714 1.00 92.75 236 GLU A C 1
ATOM 1874 O O . GLU A 1 236 ? -1.659 -14.261 10.848 1.00 92.75 236 GLU A O 1
ATOM 1879 N N . TRP A 1 237 ? -0.506 -15.446 9.325 1.00 90.38 237 TRP A N 1
ATOM 1880 C CA . TRP A 1 237 ? 0.589 -15.766 10.241 1.00 90.38 237 TRP A CA 1
ATOM 1881 C C . TRP A 1 237 ? 1.230 -14.502 10.815 1.00 90.38 237 TRP A C 1
ATOM 1883 O O . TRP A 1 237 ? 1.666 -14.517 11.966 1.00 90.38 237 TRP A O 1
ATOM 1893 N N . CYS A 1 238 ? 1.272 -13.406 10.051 1.00 87.50 238 CYS A N 1
ATOM 1894 C CA . CYS A 1 238 ? 1.832 -12.145 10.513 1.00 87.50 238 CYS A CA 1
ATOM 1895 C C . CYS A 1 238 ? 0.954 -11.580 11.635 1.00 87.50 238 CYS A C 1
ATOM 1897 O O . CYS A 1 238 ? 1.459 -11.265 12.709 1.00 87.50 238 CYS A O 1
ATOM 1899 N N . ALA A 1 239 ? -0.371 -11.576 11.470 1.00 82.44 239 ALA A N 1
ATOM 1900 C CA . ALA A 1 239 ? -1.279 -11.195 12.550 1.00 82.44 239 ALA A CA 1
ATOM 1901 C C . ALA A 1 239 ? -1.166 -12.114 13.773 1.00 82.44 239 ALA A C 1
ATOM 1903 O O . ALA A 1 239 ? -0.911 -11.626 14.874 1.00 82.44 239 ALA A O 1
ATOM 1904 N N . ALA A 1 240 ? -1.276 -13.428 13.578 1.00 82.19 240 ALA A N 1
ATOM 1905 C CA . ALA A 1 240 ? -1.315 -14.397 14.668 1.00 82.19 240 ALA A CA 1
ATOM 1906 C C . ALA A 1 240 ? 0.013 -14.500 15.444 1.00 82.19 240 ALA A C 1
ATOM 1908 O O . ALA A 1 240 ? 0.017 -14.685 16.663 1.00 82.19 240 ALA A O 1
ATOM 1909 N N . ARG A 1 241 ? 1.159 -14.387 14.756 1.00 83.00 241 ARG A N 1
ATOM 1910 C CA . ARG A 1 241 ? 2.491 -14.584 15.359 1.00 83.00 241 ARG A CA 1
ATOM 1911 C C . ARG A 1 241 ? 3.160 -13.276 15.766 1.00 83.00 241 ARG A C 1
ATOM 1913 O O . ARG A 1 241 ? 3.695 -13.205 16.868 1.00 83.00 241 ARG A O 1
ATOM 1920 N N . LYS A 1 242 ? 3.130 -12.240 14.916 1.00 78.69 242 LYS A N 1
ATOM 1921 C CA . LYS A 1 242 ? 3.780 -10.942 15.200 1.00 78.69 242 LYS A CA 1
ATOM 1922 C C . LYS A 1 242 ? 2.953 -10.107 16.171 1.00 78.69 242 LYS A C 1
ATOM 1924 O O . LYS A 1 242 ? 3.505 -9.443 17.044 1.00 78.69 242 LYS A O 1
ATOM 1929 N N . PHE A 1 243 ? 1.629 -10.147 16.032 1.00 76.31 243 PHE A N 1
ATOM 1930 C CA . PHE A 1 243 ? 0.718 -9.285 16.782 1.00 76.31 243 PHE A CA 1
ATOM 1931 C C . PHE A 1 243 ? -0.125 -10.028 17.824 1.00 76.31 243 PHE A C 1
ATOM 1933 O O . PHE A 1 243 ? -0.954 -9.390 18.465 1.00 76.31 243 PHE A O 1
ATOM 1940 N N . GLY A 1 244 ? 0.135 -11.317 18.061 1.00 80.00 244 GLY A N 1
ATOM 1941 C CA . GLY A 1 244 ? -0.456 -12.134 19.126 1.00 80.00 244 GLY A CA 1
ATOM 1942 C C . GLY A 1 244 ? -1.738 -12.885 18.733 1.00 80.00 244 GLY A C 1
ATOM 1943 O O . GLY A 1 244 ? -2.232 -12.735 17.620 1.00 80.00 244 GLY A O 1
ATOM 1944 N N . PRO A 1 245 ? -2.283 -13.715 19.645 1.00 87.31 245 PRO A N 1
ATOM 1945 C CA . PRO A 1 245 ? -3.254 -14.755 19.292 1.00 87.31 245 PRO A CA 1
ATOM 1946 C C . PRO A 1 245 ? -4.631 -14.222 18.885 1.00 87.31 245 PRO A C 1
ATOM 1948 O O . PRO A 1 245 ? -5.379 -14.937 18.225 1.00 87.31 245 PRO A O 1
ATOM 1951 N N . ASN A 1 246 ? -4.976 -12.991 19.275 1.00 94.50 246 ASN A N 1
ATOM 1952 C CA . ASN A 1 246 ? -6.250 -12.384 18.914 1.00 94.50 246 ASN A CA 1
ATOM 1953 C C . ASN A 1 246 ? -6.070 -11.448 17.720 1.00 94.50 246 ASN A C 1
ATOM 1955 O O . ASN A 1 246 ? -5.215 -10.557 17.744 1.00 94.50 246 ASN A O 1
ATOM 1959 N N . TYR A 1 247 ? -6.925 -11.592 16.715 1.00 95.00 247 TYR A N 1
ATOM 1960 C CA . TYR A 1 247 ? -6.922 -10.754 15.521 1.00 95.00 247 TYR A CA 1
ATOM 1961 C C . TYR A 1 247 ? -8.312 -10.664 14.895 1.00 95.00 247 TYR A C 1
ATOM 1963 O O . TYR A 1 247 ? -9.219 -11.436 15.211 1.00 95.00 247 TYR A O 1
ATOM 1971 N N . VAL A 1 248 ? -8.473 -9.695 14.000 1.00 96.06 248 VAL A N 1
ATOM 1972 C CA . VAL A 1 248 ? -9.637 -9.587 13.119 1.00 96.06 248 VAL A CA 1
ATOM 1973 C C . VAL A 1 248 ? -9.216 -9.824 11.677 1.00 96.06 248 VAL A C 1
ATOM 1975 O O . VAL A 1 248 ? -8.129 -9.402 11.270 1.00 96.06 248 VAL A O 1
ATOM 1978 N N . LYS A 1 249 ? -10.092 -10.484 10.923 1.00 97.00 249 LYS A N 1
ATOM 1979 C CA . LYS A 1 249 ? -10.004 -10.648 9.475 1.00 97.00 249 LYS A CA 1
ATOM 1980 C C . LYS A 1 249 ? -10.975 -9.673 8.827 1.00 97.00 249 LYS A C 1
ATOM 1982 O O . LYS A 1 249 ? -12.150 -9.619 9.197 1.00 97.00 249 LYS A O 1
ATOM 1987 N N . LEU A 1 250 ? -10.474 -8.890 7.890 1.00 98.00 250 LEU A N 1
ATOM 1988 C CA . LEU A 1 250 ? -11.193 -7.820 7.217 1.00 98.00 250 LEU A CA 1
ATOM 1989 C C . LEU A 1 250 ? -11.077 -8.020 5.705 1.00 98.00 250 LEU A C 1
ATOM 1991 O O . LEU A 1 250 ? -10.062 -8.533 5.239 1.00 98.00 250 LEU A O 1
ATOM 1995 N N . ARG A 1 251 ? -12.070 -7.569 4.943 1.00 98.19 251 ARG A N 1
ATOM 1996 C CA . ARG A 1 251 ? -11.944 -7.378 3.493 1.00 98.19 251 ARG A CA 1
ATOM 1997 C C . ARG A 1 251 ? -12.008 -5.905 3.127 1.00 98.19 251 ARG A C 1
ATOM 1999 O O . ARG A 1 251 ? -12.601 -5.107 3.856 1.00 98.19 251 ARG A O 1
ATOM 2006 N N . THR A 1 252 ? -11.372 -5.548 2.018 1.00 98.50 252 THR A N 1
ATOM 2007 C CA . THR A 1 252 ? -11.417 -4.200 1.445 1.00 98.50 252 THR A CA 1
ATOM 2008 C C . THR A 1 252 ? -11.021 -4.232 -0.033 1.00 98.50 252 THR A C 1
ATOM 2010 O O . THR A 1 252 ? -10.283 -5.139 -0.416 1.00 98.50 252 THR A O 1
ATOM 2013 N N . PRO A 1 253 ? -11.427 -3.264 -0.874 1.00 98.19 253 PRO A N 1
ATOM 2014 C CA . PRO A 1 253 ? -10.928 -3.179 -2.245 1.00 98.19 253 PRO A CA 1
ATOM 2015 C C . PRO A 1 253 ? -9.396 -3.074 -2.298 1.00 98.19 253 PRO A C 1
ATOM 2017 O O . PRO A 1 253 ? -8.793 -2.354 -1.501 1.00 98.19 253 PRO A O 1
ATOM 2020 N N . LEU A 1 254 ? -8.754 -3.718 -3.276 1.00 97.69 254 LEU A N 1
ATOM 2021 C CA . LEU A 1 254 ? -7.302 -3.624 -3.504 1.00 97.69 254 LEU A CA 1
ATOM 2022 C C . LEU A 1 254 ? -6.843 -2.176 -3.716 1.00 97.69 254 LEU A C 1
ATOM 2024 O O . LEU A 1 254 ? -5.762 -1.788 -3.291 1.00 97.69 254 LEU A O 1
ATOM 2028 N N . THR A 1 255 ? -7.692 -1.339 -4.304 1.00 97.12 255 THR A N 1
ATOM 2029 C CA . THR A 1 255 ? -7.439 0.096 -4.489 1.00 97.12 255 THR A CA 1
ATOM 2030 C C . THR A 1 255 ? -7.452 0.906 -3.190 1.00 97.12 255 THR A C 1
ATOM 2032 O O . THR A 1 255 ? -7.110 2.086 -3.196 1.00 97.12 255 THR A O 1
ATOM 2035 N N . ASN A 1 256 ? -7.832 0.305 -2.061 1.00 97.19 256 ASN A N 1
ATOM 2036 C CA . ASN A 1 256 ? -7.864 0.953 -0.754 1.00 97.19 256 ASN A CA 1
ATOM 2037 C C . ASN A 1 256 ? -6.589 0.704 0.074 1.00 97.19 256 ASN A C 1
ATOM 2039 O O . ASN A 1 256 ? -6.504 1.169 1.213 1.00 97.19 256 ASN A O 1
ATOM 2043 N N . ILE A 1 257 ? -5.604 -0.031 -0.464 1.00 95.44 257 ILE A N 1
ATOM 2044 C CA . ILE A 1 257 ? -4.394 -0.421 0.271 1.00 95.44 257 ILE A CA 1
ATOM 2045 C C . ILE A 1 257 ? -3.159 0.377 -0.159 1.00 95.44 257 ILE A C 1
ATOM 2047 O O . ILE A 1 257 ? -2.925 0.684 -1.329 1.00 95.44 257 ILE A O 1
ATOM 2051 N N . ARG A 1 258 ? -2.318 0.683 0.824 1.00 92.25 258 ARG A N 1
ATOM 2052 C CA . ARG A 1 258 ? -1.028 1.354 0.661 1.00 92.25 258 ARG A CA 1
ATOM 2053 C C . ARG A 1 258 ? 0.066 0.424 1.148 1.00 92.25 258 ARG A C 1
ATOM 2055 O O . ARG A 1 258 ? 0.017 -0.001 2.299 1.00 92.25 258 ARG A O 1
ATOM 2062 N N . ILE A 1 259 ? 1.054 0.124 0.314 1.00 90.19 259 ILE A N 1
ATOM 2063 C CA . ILE A 1 259 ? 2.185 -0.713 0.732 1.00 90.19 259 ILE A CA 1
ATOM 2064 C C . ILE A 1 259 ? 3.021 0.065 1.752 1.00 90.19 259 ILE A C 1
ATOM 2066 O O . ILE A 1 259 ? 3.387 1.210 1.499 1.00 90.19 259 ILE A O 1
ATOM 2070 N N . THR A 1 260 ? 3.313 -0.542 2.906 1.00 77.19 260 THR A N 1
ATOM 2071 C CA . THR A 1 260 ? 4.023 0.136 4.016 1.00 77.19 260 THR A CA 1
ATOM 2072 C C . THR A 1 260 ? 5.460 -0.309 4.198 1.00 77.19 260 THR A C 1
ATOM 2074 O O . THR A 1 260 ? 6.100 0.059 5.183 1.00 77.19 260 THR A O 1
ATOM 2077 N N . THR A 1 261 ? 5.959 -1.128 3.280 1.00 67.75 261 THR A N 1
ATOM 2078 C CA . THR A 1 261 ? 7.211 -1.853 3.451 1.00 67.75 261 THR A CA 1
ATOM 2079 C C . THR A 1 261 ? 8.081 -1.614 2.225 1.00 67.75 261 THR A C 1
ATOM 2081 O O . THR A 1 261 ? 7.631 -1.642 1.081 1.00 67.75 261 THR A O 1
ATOM 2084 N N . PHE A 1 262 ? 9.343 -1.300 2.485 1.00 63.78 262 PHE A N 1
ATOM 2085 C CA . PHE A 1 262 ? 10.322 -1.000 1.453 1.00 63.78 262 PHE A CA 1
ATOM 2086 C C . PHE A 1 262 ? 11.167 -2.221 1.169 1.00 63.78 262 PHE A C 1
ATOM 2088 O O . PHE A 1 262 ? 11.612 -2.412 0.048 1.00 63.78 262 PHE A O 1
ATOM 2095 N N . VAL A 1 263 ? 11.378 -3.029 2.210 1.00 61.19 263 VAL A N 1
ATOM 2096 C CA . VAL A 1 263 ? 12.090 -4.290 2.148 1.00 61.19 263 VAL A CA 1
ATOM 2097 C C . VAL A 1 263 ? 11.091 -5.371 1.752 1.00 61.19 263 VAL A C 1
ATOM 2099 O O . VAL A 1 263 ? 10.049 -5.551 2.389 1.00 61.19 263 VAL A O 1
ATOM 2102 N N . CYS A 1 264 ? 11.433 -6.095 0.696 1.00 57.66 264 CYS A N 1
ATOM 2103 C CA . CYS A 1 264 ? 10.785 -7.337 0.315 1.00 57.66 264 CYS A CA 1
ATOM 2104 C C . CYS A 1 264 ? 10.937 -8.363 1.454 1.00 57.66 264 CYS A C 1
ATOM 2106 O O . CYS A 1 264 ? 12.072 -8.676 1.796 1.00 57.66 264 CYS A O 1
ATOM 2108 N N . ASN A 1 265 ? 9.818 -8.795 2.059 1.00 65.38 265 ASN A N 1
ATOM 2109 C CA . ASN A 1 265 ? 9.608 -9.891 3.046 1.00 65.38 265 ASN A CA 1
ATOM 2110 C C . ASN A 1 265 ? 8.545 -9.513 4.100 1.00 65.38 265 ASN A C 1
ATOM 2112 O O . ASN A 1 265 ? 8.123 -10.324 4.921 1.00 65.38 265 ASN A O 1
ATOM 2116 N N . GLU A 1 266 ? 8.133 -8.250 4.141 1.00 77.19 266 GLU A N 1
ATOM 2117 C CA . GLU A 1 266 ? 7.013 -7.852 4.981 1.00 77.19 266 GLU A CA 1
ATOM 2118 C C . GLU A 1 266 ? 5.695 -7.983 4.213 1.00 77.19 266 GLU A C 1
ATOM 2120 O O . GLU A 1 266 ? 5.672 -8.063 2.987 1.00 77.19 266 GLU A O 1
ATOM 2125 N N . THR A 1 267 ? 4.590 -8.017 4.954 1.00 87.25 267 THR A N 1
ATOM 2126 C CA . THR A 1 267 ? 3.241 -8.226 4.408 1.00 87.25 267 THR A CA 1
ATOM 2127 C C . THR A 1 267 ? 2.277 -7.133 4.854 1.00 87.25 267 THR A C 1
ATOM 2129 O O . THR A 1 267 ? 1.065 -7.294 4.764 1.00 87.25 267 THR A O 1
ATOM 2132 N N . GLU A 1 268 ? 2.801 -6.024 5.380 1.00 88.44 268 GLU A N 1
ATOM 2133 C CA . GLU A 1 268 ? 1.997 -4.973 5.995 1.00 88.44 268 GLU A CA 1
ATOM 2134 C C . GLU A 1 268 ? 1.582 -3.881 5.003 1.00 88.44 268 GLU A C 1
ATOM 2136 O O . GLU A 1 268 ? 2.363 -3.369 4.195 1.00 88.44 268 GLU A O 1
ATOM 2141 N N . VAL A 1 269 ? 0.336 -3.451 5.130 1.00 92.19 269 VAL A N 1
ATOM 2142 C CA . VAL A 1 269 ? -0.280 -2.369 4.375 1.00 92.19 269 VAL A CA 1
ATOM 2143 C C . VAL A 1 269 ? -0.992 -1.398 5.313 1.00 92.19 269 VAL A C 1
ATOM 2145 O O . VAL A 1 269 ? -1.367 -1.728 6.438 1.00 92.19 269 VAL A O 1
ATOM 2148 N N . LYS A 1 270 ? -1.198 -0.178 4.834 1.00 92.38 270 LYS A N 1
ATOM 2149 C CA . LYS A 1 270 ? -2.108 0.815 5.403 1.00 92.38 270 LYS A CA 1
ATOM 2150 C C . LYS A 1 270 ? -3.377 0.842 4.565 1.00 92.38 270 LYS A C 1
ATOM 2152 O O . LYS A 1 270 ? -3.374 0.431 3.407 1.00 92.38 270 LYS A O 1
ATOM 2157 N N . VAL A 1 271 ? -4.442 1.359 5.153 1.00 94.12 271 VAL A N 1
ATOM 2158 C CA . VAL A 1 271 ? -5.730 1.550 4.486 1.00 94.12 271 VAL A CA 1
ATOM 2159 C C . VAL A 1 271 ? -5.949 3.046 4.256 1.00 94.12 271 VAL A C 1
ATOM 2161 O O . VAL A 1 271 ? -5.608 3.839 5.130 1.00 94.12 271 VAL A O 1
ATOM 2164 N N . ILE A 1 272 ? -6.479 3.427 3.089 1.00 93.81 272 ILE A N 1
ATOM 2165 C CA . ILE A 1 272 ? -6.800 4.827 2.755 1.00 93.81 272 ILE A CA 1
ATOM 2166 C C . ILE A 1 272 ? -8.097 5.254 3.441 1.00 93.81 272 ILE A C 1
ATOM 2168 O O . ILE A 1 272 ? -8.122 6.226 4.191 1.00 93.81 272 ILE A O 1
ATOM 2172 N N . ASP A 1 273 ? -9.176 4.516 3.194 1.00 93.69 273 ASP A N 1
ATOM 2173 C CA . ASP A 1 273 ? -10.493 4.799 3.745 1.00 93.69 273 ASP A CA 1
ATOM 2174 C C . ASP A 1 273 ? -10.938 3.656 4.668 1.00 93.69 273 ASP A C 1
ATOM 2176 O O . ASP A 1 273 ? -11.265 2.559 4.193 1.00 93.69 273 ASP A O 1
ATOM 2180 N N . PRO A 1 274 ? -10.977 3.879 5.993 1.00 93.50 274 PRO A N 1
ATOM 2181 C CA . PRO A 1 274 ? -11.418 2.861 6.931 1.00 93.50 274 PRO A CA 1
ATOM 2182 C C . PRO A 1 274 ? -12.909 2.528 6.786 1.00 93.50 274 PRO A C 1
ATOM 2184 O O . PRO A 1 274 ? -13.326 1.474 7.258 1.00 93.50 274 PRO A O 1
ATOM 2187 N N . ASN A 1 275 ? -13.726 3.357 6.122 1.00 9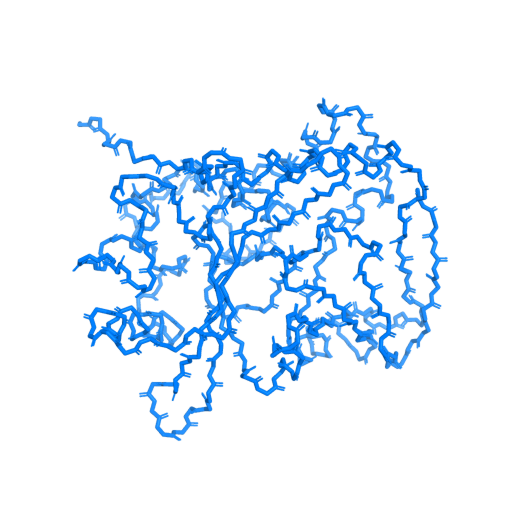4.00 275 ASN A N 1
ATOM 2188 C CA . ASN A 1 275 ? -15.135 3.045 5.858 1.00 94.00 275 ASN A CA 1
ATOM 2189 C C . ASN A 1 275 ? -15.305 1.915 4.833 1.00 94.00 275 ASN A C 1
ATOM 2191 O O . ASN A 1 275 ? -16.333 1.250 4.841 1.00 94.00 275 ASN A O 1
ATOM 2195 N N . LYS A 1 276 ? -14.282 1.638 4.015 1.00 95.50 276 LYS A N 1
ATOM 2196 C CA . LYS A 1 276 ? -14.272 0.533 3.041 1.00 95.50 276 LYS A CA 1
ATOM 2197 C C . LYS A 1 276 ? -13.766 -0.794 3.628 1.00 95.50 276 LYS A C 1
ATOM 2199 O O . LYS A 1 276 ? -13.481 -1.728 2.879 1.00 95.50 276 LYS A O 1
ATOM 2204 N N . LEU A 1 277 ? -13.568 -0.872 4.946 1.00 96.94 277 LEU A N 1
ATOM 2205 C CA . LEU A 1 277 ? -13.234 -2.119 5.636 1.00 96.94 277 LEU A CA 1
ATOM 2206 C C . LEU A 1 277 ? -14.502 -2.854 6.058 1.00 96.94 277 LEU A C 1
ATOM 2208 O O . LEU A 1 277 ? -15.381 -2.271 6.692 1.00 96.94 277 LEU A O 1
ATOM 2212 N N . GLU A 1 278 ? -14.562 -4.153 5.810 1.00 97.69 278 GLU A N 1
ATOM 2213 C CA . GLU A 1 278 ? -15.654 -4.997 6.287 1.00 97.69 278 GLU A CA 1
ATOM 2214 C C . GLU A 1 278 ? -15.110 -6.149 7.120 1.00 97.69 278 GLU A C 1
ATOM 2216 O O . GLU A 1 278 ? -14.151 -6.813 6.731 1.00 97.69 278 GLU A O 1
ATOM 2221 N N . VAL A 1 279 ? -15.709 -6.382 8.288 1.00 97.75 279 VAL A N 1
ATOM 2222 C CA . VAL A 1 279 ? -15.312 -7.476 9.180 1.00 97.75 279 VAL A CA 1
ATOM 2223 C C . VAL A 1 279 ? -15.805 -8.793 8.602 1.00 97.75 279 VAL A C 1
ATOM 2225 O O . VAL A 1 279 ? -17.005 -8.987 8.437 1.00 97.75 279 VAL A O 1
ATOM 2228 N N . MET A 1 280 ? -14.876 -9.711 8.352 1.00 97.62 280 MET A N 1
ATOM 2229 C CA . MET A 1 280 ? -15.188 -11.080 7.943 1.00 97.62 280 MET A CA 1
ATOM 2230 C C . MET A 1 280 ? -15.250 -12.015 9.149 1.00 97.62 280 MET A C 1
ATOM 2232 O O . MET A 1 280 ? -16.147 -12.845 9.253 1.00 97.62 280 MET A O 1
ATOM 2236 N N . GLU A 1 281 ? -14.282 -11.892 10.061 1.00 96.69 281 GLU A N 1
ATOM 2237 C CA . GLU A 1 281 ? -14.101 -12.828 11.170 1.00 96.69 281 GLU A CA 1
ATOM 2238 C C . GLU A 1 281 ? -13.381 -12.162 12.350 1.00 96.69 281 GLU A C 1
ATOM 2240 O O . GLU A 1 281 ? -12.568 -11.249 12.176 1.00 96.69 281 GLU A O 1
ATOM 2245 N N . CYS A 1 282 ? -13.667 -12.632 13.565 1.00 96.12 282 CYS A N 1
ATOM 2246 C CA . CYS A 1 282 ? -12.965 -12.239 14.783 1.00 96.12 282 CYS A CA 1
ATOM 2247 C C . CYS A 1 282 ? -12.423 -13.478 15.497 1.00 96.12 282 CYS A C 1
ATOM 2249 O O . CYS A 1 282 ? -13.196 -14.338 15.917 1.00 96.12 282 CYS A O 1
ATOM 2251 N N . VAL A 1 283 ? -11.111 -13.523 15.718 1.00 95.12 283 VAL A N 1
ATOM 2252 C CA . VAL A 1 283 ? -10.438 -14.620 16.416 1.00 95.12 283 VAL A CA 1
ATOM 2253 C C . VAL A 1 283 ? -9.997 -14.125 17.789 1.00 95.12 283 VAL A C 1
ATOM 2255 O O . VAL A 1 283 ? -9.232 -13.168 17.912 1.00 95.12 283 VAL A O 1
ATOM 2258 N N . GLY A 1 284 ? -10.550 -14.721 18.850 1.00 93.88 284 GLY A N 1
ATOM 2259 C CA . GLY A 1 284 ? -10.207 -14.402 20.244 1.00 93.88 284 GLY A CA 1
ATOM 2260 C C . GLY A 1 284 ? -10.601 -12.996 20.736 1.00 93.88 284 GLY A C 1
ATOM 2261 O O . GLY A 1 284 ? -10.323 -12.641 21.884 1.00 93.88 284 GLY A O 1
ATOM 2262 N N . CYS A 1 285 ? -11.276 -12.188 19.912 1.00 95.69 285 CYS A N 1
ATOM 2263 C CA . CYS A 1 285 ? -11.748 -10.847 20.261 1.00 95.69 285 CYS A CA 1
ATOM 2264 C C . CYS A 1 285 ? -13.141 -10.544 19.675 1.00 95.69 285 CYS A C 1
ATOM 2266 O O . CYS A 1 285 ? -13.730 -11.364 18.978 1.00 95.69 285 CYS A O 1
ATOM 2268 N N . LYS A 1 286 ? -13.689 -9.370 19.997 1.00 97.19 286 LYS A N 1
ATOM 2269 C CA . LYS A 1 286 ? -14.909 -8.801 19.404 1.00 97.19 286 LYS A CA 1
ATOM 2270 C C . LYS A 1 286 ? -14.581 -7.478 18.720 1.00 97.19 286 LYS A C 1
ATOM 2272 O O . LYS A 1 286 ? -13.683 -6.769 19.173 1.00 97.19 286 LYS A O 1
ATOM 2277 N N . VAL A 1 287 ? -15.340 -7.103 17.696 1.00 96.75 287 VAL A N 1
ATOM 2278 C CA . VAL A 1 287 ? -15.249 -5.762 17.100 1.00 96.75 287 VAL A CA 1
ATOM 2279 C C . VAL A 1 287 ? -16.209 -4.812 17.807 1.00 96.75 287 VAL A C 1
ATOM 2281 O O . VAL A 1 287 ? -17.350 -5.161 18.104 1.00 96.75 287 VAL A O 1
ATOM 2284 N N . ARG A 1 288 ? -15.738 -3.594 18.063 1.00 96.00 288 ARG A N 1
ATOM 2285 C CA . ARG A 1 288 ? -16.565 -2.443 18.416 1.00 96.00 288 ARG A CA 1
ATOM 2286 C C . ARG A 1 288 ? -16.317 -1.350 17.393 1.00 96.00 288 ARG A C 1
ATOM 2288 O O . ARG A 1 288 ? -15.191 -0.868 17.283 1.00 96.00 288 ARG A O 1
ATOM 2295 N N . GLU A 1 289 ? -17.361 -0.944 16.687 1.00 93.50 289 GLU A N 1
ATOM 2296 C CA . GLU A 1 289 ? -17.274 0.212 15.805 1.00 93.50 289 GLU A CA 1
ATOM 2297 C C . GLU A 1 289 ? -17.354 1.508 16.612 1.00 93.50 289 GLU A C 1
ATOM 2299 O O . GLU A 1 289 ? -18.112 1.627 17.577 1.00 93.50 289 GLU A O 1
ATOM 2304 N N . THR A 1 290 ? -16.523 2.471 16.234 1.00 90.75 290 THR A N 1
ATOM 2305 C CA . THR A 1 290 ? -16.524 3.823 16.793 1.00 90.75 290 THR A CA 1
ATOM 2306 C C . THR A 1 290 ? -16.429 4.825 15.667 1.00 90.75 290 THR A C 1
ATOM 2308 O O . THR A 1 290 ? -15.806 4.556 14.645 1.00 90.75 290 THR A O 1
ATOM 2311 N N . TYR A 1 291 ? -17.006 5.987 15.891 1.00 88.06 291 TYR A N 1
ATOM 2312 C CA . TYR A 1 291 ? -17.232 6.997 14.880 1.00 88.06 291 TYR A CA 1
ATOM 2313 C C . TYR A 1 291 ? -16.395 8.234 15.204 1.00 88.06 291 TYR A C 1
ATOM 2315 O O . TYR A 1 291 ? -16.350 8.657 16.361 1.00 88.06 291 TYR A O 1
ATOM 2323 N N . VAL A 1 292 ? -15.681 8.736 14.198 1.00 80.56 292 VAL A N 1
ATOM 2324 C CA . VAL A 1 292 ? -14.721 9.847 14.267 1.00 80.56 292 VAL A CA 1
ATOM 2325 C C . VAL A 1 292 ? -15.127 10.927 13.278 1.00 80.56 292 VAL A C 1
ATOM 2327 O O . VAL A 1 292 ? -15.678 10.571 12.206 1.00 80.56 292 VAL A O 1
#

Sequence (292 aa):
MLRRRFSTSTLAGEQFVPWLAAAGELAYAPHIPPERDYYFQYSWIIPEIFNSRENVRRHFWFGSPWKDSLEVKLLFSFWSRARDGAVDPLFVSNGSASPEDVTAPLGVYRHPGLNLSMGESLIAIQHGSYLIVALESQPLLDGGEAVLYRGVQKARVFTLQRLTTTDTRSRLMTVHARSLEDSITSFNGAHCNVSRTETGYFNDRSFLLGKLCESAGLDLNPSISRLLYSGYALEEWCAARKFGPNYVKLRTPLTNIRITTFVCNETEVKVIDPNKLEVMECVGCKVRETYV

Foldseek 3Di:
DPQDADAQFQDDPQWGAQWSHCDDQRNADLLRARPDQVSQFCLRHPVQFFDPPDDSVQTAGLLHSDCPDQLNVQVVVSSVCSVVVNWAWLDFDIWGADLQDTFFTKTWTWDCGPDPVDHIWIWITGSSHTETHHPVLAPCSNVQKAKWKAAPAQDQEDEQEAEDDSLLLSLLSQLVSVCRRGSSSVLLQLAAPDDDPSSVRTPNVHCSSVVSCVVSVHDVDVRVVCLSPGKIFSGPCCRPPVRHNWMWIKMAGPRQWRRNDSDYPGGIIHGSHSNRIDTDDTGSHYYDYDYD

Radius of gyration: 18.44 Å; chains: 1; bounding box: 48×48×46 Å

pLDDT: mean 87.56, std 10.18, range [38.69, 98.5]

=== Feature glossary ===
A reading guide for the features in this record.

Start from the sequence.

  · Sequence gives the chain of amino acids in standard one-letter code (A=alanine, C=cysteine, …, Y=tyrosine), read N→C. It is the only feature that is directly encoded by the gene; all structural features are derived from the folded form of this sequence.

Fold it, and you get atomic coordinates and the backbone conformation that goes with them.

  · The mmCIF table is the protein's shape written out atom by atom. For each backbone N, Cα, C, and carbonyl O, it records an (x, y, z) coordinate triple in Å plus the residue type, chain letter, and residue number.

  · Backbone dihedral angles. Every residue except chain termini has a φ (preceding-C → N → Cα → C) and a ψ (N → Cα → C → next-N). They are reported in degrees following the IUPAC sign convention. Secondary structure is essentially a statement about which (φ, ψ) basin each residue occupies.

  · DSSP 8-state secondary structure assigns each residue one of H (α-helix), G (3₁₀-helix), I (π-helix), E (extended β-strand), B (isolated β-bridge), T (hydrogen-bonded turn), S (bend), or '-' (coil). The assignment is computed from backbone hydrogen-bond geometry via the Kabsch–Sander algorithm.

  · P-SEA three-state annotation labels each residue as helix, strand, or coil based purely on the geometry of the Cα trace. It serves as a fallback when the full backbone (and thus DSSP) is unavailable.

Summarize the fold with a handful of shape descriptors and a per-residue structural alphabet.

  · Radius of gyration (Rg) is the root-mean-square distance of Cα atoms from their centroid — a single number for overall size and compactness. A globular domain of N residues has Rg ≈ 2.2·N^0.38 Å; an extended or disordered chain has a much larger Rg. The Cα contact count is the number of residue pairs whose Cα atoms are within 8 Å and are more than four positions apart in sequence — a standard proxy for tertiary packing density. The bounding box is the smallest axis-aligned box enclosing all Cα atoms.

  · Foldseek's 3Di representation compresses backbone geometry into a per-residue letter drawn from a learned twenty-state alphabet. It captures the tertiary interaction pattern around each residue — which residues are packed against it in space, regardless of where they are in sequence.

  · Accessible surface area quantifies burial. A residue with SASA near zero is packed into the hydrophobic core; one with SASA >100 Å² sits on the surface. Computed here via the Shrake–Rupley numerical algorithm with a 1.4 Å probe.

Ask how reliable the model is.

  · For AlphaFold models, the B-factor field carries pLDDT — the model's own estimate of local accuracy on a 0–100 scale. Regions with pLDDT<50 should be treated as essentially unmodeled; they often correspond to intrinsically disordered segments.

  · For experimental (PDB) structures, the B-factor (temperature factor) quantifies the positional spread of each atom in the crystal — a combination of thermal vibration and static disorder — in units of Å². High B-factors mark flexible loops or poorly resolved regions; low B-factors mark the rigid, well-ordered core.

  · PAE(i, j) answers: if I align the predicted and true structures on residue i, how far off (in Å) do I expect residue j to be? A block-diagonal PAE matrix with low values on the blocks and high values off-diagonal is the signature of a multi-domain protein with confidently predicted domains but uncertain inter-domain orientation.

Place it in context: what it resembles, what it is annotated as, and how it looks.

  · Structural nearest neighbors (via Foldseek easy-search vs the PDB). Reported per hit: target PDB id, E-value, and alignment TM-score. A TM-score above ~0.5 is the conventional threshold for 'same fold'.

  · Functional annotations link the protein to curated databases. InterPro entries identify conserved domains and families by matching the sequence against member-database signatures (Pfam, PROSITE, CDD, …). Gene Ontology (GO) terms describe molecular function, biological process, and cellular component in a controlled vocabulary. CATH places the structure in a hierarchical fold classification (Class/Architecture/Topology/Homologous-superfamily). The organism is the source species.

  · Plot images: a contact map (which residues are close in 3D, as an N×N binary image), a Ramachandran scatter (backbone torsion angles, revealing secondary-structure composition at a glance), and — for AlphaFold structures — a PAE heatmap (pairwise prediction confidence).

  · Structure images are PyMOL renders from six orthogonal camera directions. Cartoon representation draws helices as coils and strands as arrows; sticks shows the backbone as bonds; surface shows the solvent-excluded envelope. Rainbow coloring maps sequence position to hue (blue→red, N→C); chain coloring assigns a distinct color per polypeptide.